Protein AF-A0AAN4ZEU8-F1 (afdb_monomer)

Radius of gyration: 37.52 Å; Cα contacts (8 Å, |Δi|>4): 75; chains: 1; bounding box: 100×55×108 Å

Secondary structure (DSSP, 8-state):
-----------TTSTTTTTSSS-----TT-GGGB-GGG-BHHHHHHHHHHHHHHHHHHHHHH---GGGGGHHHHHHHHHHHHHTT-HHHHHHHHHHHHHHHHHHHHHHHHHHHS-------S-----------SSSTTSSSS----------HHHHHHHHHHHHHHHHHHHHHHHHHHHHHHHHHHHHHHHHHHHHHHHHHS------------------HHHHHHHHHHHHHHHHHHHHHHHT-

Organism: NCBI:txid1317129

Sequence (245 aa):
FHENSTRDSIPRGLLSVSRKQRGAGFNANDEKYHTCCGAHVTSCARFFLGFYIFGITLDLLRDFHLVKLIIIPIIFIGVIGVFAEQRLPLIAFIIIDTAYAIALAIVTALGLLQPSTRQNSSDRDYPSRNQDDRSFRQQQEGRSHMSTWNWSATSVINLALTACFWAFLAISLIWKYFIFWKMAEYLKDRKKAIKSARKYREPTHIASAPKDERSHPAYGESEMEAAQKVIDYHNSHEVTMEILT

Mean predicted aligned error: 13.16 Å

Solvent-accessible surface area (backbone atoms only — not comparable to full-atom values): 15252 Å² total; per-residue (Å²): 141,82,84,84,83,80,79,79,79,76,70,79,75,68,68,64,65,67,57,75,73,64,68,82,64,78,60,85,85,40,71,91,44,38,45,89,89,70,43,45,37,66,61,50,46,51,53,53,49,50,52,50,52,50,54,51,51,54,50,48,71,73,58,82,47,79,79,61,57,65,51,54,65,49,49,52,36,37,50,48,12,64,73,69,63,33,54,66,41,37,52,50,26,54,55,53,51,50,53,49,52,52,52,52,49,50,54,51,52,54,59,71,64,53,72,79,77,69,84,79,83,83,80,86,84,80,93,79,82,88,86,84,95,76,76,69,75,78,73,66,79,80,63,83,63,79,76,70,85,72,69,51,69,67,58,56,51,52,51,51,54,51,51,50,50,52,51,50,52,50,52,51,50,52,52,50,49,53,45,53,48,52,38,39,51,52,45,50,54,50,52,52,40,53,52,54,53,49,66,71,62,52,69,74,73,65,74,74,70,78,84,73,90,68,79,83,73,84,77,58,71,69,59,58,53,54,54,50,54,54,52,53,53,52,55,57,56,56,57,57,56,64,76,76,109

Foldseek 3Di:
DDDDPPPDDPPPVPVVVVVVPPDPFDDQQPQLQADVPRDGLLVVLVVLLVVVVVVLVVVCVVDPDPVSVVCVVLSVLSCCCSVVLNLPSLVVSLVVVVVVVVVVVVVVVVVVVPDPPPCPPPPPDDDDDDDDDPPPPPVPPPPPPPPPPPDPPVNVVVVVVVVVVVVVVVVSSVVSCVSSVSSSVSSVVNVVSVVVVVVVVPPPPPPPDPPPPDDDDPDDPVVVVVVVVVVVVVVVVVVVVVVVD

pLDDT: mean 78.42, std 17.11, range [41.91, 97.94]

Structure (mmCIF, N/CA/C/O backbone):
data_AF-A0AAN4ZEU8-F1
#
_entry.id   AF-A0AAN4ZEU8-F1
#
loop_
_atom_site.group_PDB
_atom_site.id
_atom_site.type_symbol
_atom_site.label_atom_id
_atom_site.label_alt_id
_atom_site.label_comp_id
_atom_site.label_asym_id
_atom_site.label_entity_id
_atom_site.label_seq_id
_atom_site.pdbx_PDB_ins_code
_atom_site.Cartn_x
_atom_site.Cartn_y
_atom_site.Cartn_z
_atom_site.occupancy
_atom_site.B_iso_or_equiv
_atom_site.auth_seq_id
_atom_site.auth_comp_id
_atom_site.auth_asym_id
_atom_site.auth_atom_id
_atom_site.pdbx_PDB_model_num
ATOM 1 N N . PHE A 1 1 ? -47.243 35.789 63.781 1.00 42.81 1 PHE A N 1
ATOM 2 C CA . PHE A 1 1 ? -47.193 34.791 62.699 1.00 42.81 1 PHE A CA 1
ATOM 3 C C . PHE A 1 1 ? -46.660 35.469 61.445 1.00 42.81 1 PHE A C 1
ATOM 5 O O . PHE A 1 1 ? -47.426 36.056 60.698 1.00 42.81 1 PHE A O 1
ATOM 12 N N . HIS A 1 2 ? -45.336 35.481 61.288 1.00 41.91 2 HIS A N 1
ATOM 13 C CA . HIS A 1 2 ? -44.648 35.938 60.081 1.00 41.91 2 HIS A CA 1
ATOM 14 C C . HIS A 1 2 ? -43.930 34.714 59.523 1.00 41.91 2 HIS A C 1
ATOM 16 O O . HIS A 1 2 ? -42.954 34.249 60.108 1.00 41.91 2 HIS A O 1
ATOM 22 N N . GLU A 1 3 ? -44.481 34.141 58.461 1.00 47.47 3 GLU A N 1
ATOM 23 C CA . GLU A 1 3 ? -43.914 32.976 57.793 1.00 47.47 3 GLU A CA 1
ATOM 24 C C . GLU A 1 3 ? -42.950 33.465 56.708 1.00 47.47 3 GLU A C 1
ATOM 26 O O . GLU A 1 3 ? -43.342 34.091 55.722 1.00 47.47 3 GLU A O 1
ATOM 31 N N . ASN A 1 4 ? -41.660 33.234 56.953 1.00 46.78 4 ASN A N 1
ATOM 32 C CA . ASN A 1 4 ? -40.563 33.526 56.042 1.00 46.78 4 ASN A CA 1
ATOM 33 C C . ASN A 1 4 ? -40.677 32.659 54.783 1.00 46.78 4 ASN A C 1
ATOM 35 O O . ASN A 1 4 ? -40.426 31.456 54.810 1.00 46.78 4 ASN A O 1
ATOM 39 N N . SER A 1 5 ? -41.014 33.300 53.665 1.00 57.16 5 SER A N 1
ATOM 40 C CA . SER A 1 5 ? -40.970 32.719 52.325 1.00 57.16 5 SER A CA 1
ATOM 41 C C . SER A 1 5 ? -39.647 33.081 51.647 1.00 57.16 5 SER A C 1
ATOM 43 O O . SER A 1 5 ? -39.566 34.005 50.844 1.00 57.16 5 SER A O 1
ATOM 45 N N . THR A 1 6 ? -38.583 32.358 51.986 1.00 52.69 6 THR A N 1
ATOM 46 C CA . THR A 1 6 ? -37.320 32.348 51.231 1.00 52.69 6 THR A CA 1
ATOM 47 C C . THR A 1 6 ? -37.266 31.070 50.408 1.00 52.69 6 THR A C 1
ATOM 49 O O . THR A 1 6 ? -36.637 30.081 50.778 1.00 52.69 6 THR A O 1
ATOM 52 N N . ARG A 1 7 ? -37.992 31.067 49.284 1.00 49.34 7 ARG A N 1
ATOM 53 C CA . ARG A 1 7 ? -37.738 30.125 48.190 1.00 49.34 7 ARG A CA 1
ATOM 54 C C . ARG A 1 7 ? -36.612 30.693 47.343 1.00 49.34 7 ARG A C 1
ATOM 56 O O . ARG A 1 7 ? -36.842 31.506 46.450 1.00 49.34 7 ARG A O 1
ATOM 63 N N . ASP A 1 8 ? -35.410 30.233 47.658 1.00 50.41 8 ASP A N 1
ATOM 64 C CA . ASP A 1 8 ? -34.207 30.446 46.872 1.00 50.41 8 ASP A CA 1
ATOM 65 C C . ASP A 1 8 ? -34.425 30.013 45.419 1.00 50.41 8 ASP A C 1
ATOM 67 O O . ASP A 1 8 ? -34.709 28.858 45.084 1.00 50.41 8 ASP A O 1
ATOM 71 N N . SER A 1 9 ? -34.300 30.994 44.536 1.00 56.38 9 SER A N 1
ATOM 72 C CA . SER A 1 9 ? -34.302 30.865 43.092 1.00 56.38 9 SER A CA 1
ATOM 73 C C . SER A 1 9 ? -32.985 30.238 42.641 1.00 56.38 9 SER A C 1
ATOM 75 O O . SER A 1 9 ? -32.031 30.925 42.286 1.00 56.38 9 SER A O 1
ATOM 77 N N . ILE A 1 10 ? -32.928 28.904 42.620 1.00 60.75 10 ILE A N 1
ATOM 78 C CA . ILE A 1 10 ? -31.816 28.190 41.983 1.00 60.75 10 ILE A CA 1
ATOM 79 C C . ILE A 1 10 ? -31.755 28.631 40.506 1.00 60.75 10 ILE A C 1
ATOM 81 O O . ILE A 1 10 ? -32.718 28.412 39.757 1.00 60.75 10 ILE A O 1
ATOM 85 N N . PRO A 1 11 ? -30.654 29.257 40.051 1.00 56.81 11 PRO A N 1
ATOM 86 C CA . PRO A 1 11 ? -30.562 29.784 38.701 1.00 56.81 11 PRO A CA 1
ATOM 87 C C . PRO A 1 11 ? -30.560 28.627 37.696 1.00 56.81 11 PRO A C 1
ATOM 89 O O . PRO A 1 11 ? -29.599 27.863 37.585 1.00 56.81 11 PRO A O 1
ATOM 92 N N . ARG A 1 12 ? -31.634 28.525 36.898 1.00 57.84 12 ARG A N 1
ATOM 93 C CA . ARG A 1 12 ? -31.805 27.534 35.811 1.00 57.84 12 ARG A CA 1
ATOM 94 C C . ARG A 1 12 ? -30.714 27.602 34.723 1.00 57.84 12 ARG A C 1
ATOM 96 O O . ARG A 1 12 ? -30.696 26.760 33.831 1.00 57.84 12 ARG A O 1
ATOM 103 N N . GLY A 1 13 ? -29.795 28.568 34.793 1.00 55.12 13 GLY A N 1
ATOM 104 C CA . GLY A 1 13 ? -28.711 28.779 33.831 1.00 55.12 13 GLY A CA 1
ATOM 105 C C . GLY A 1 13 ? -27.508 27.834 33.953 1.00 55.12 13 GLY A C 1
ATOM 106 O O . GLY A 1 13 ? -26.752 27.719 32.995 1.00 55.12 13 GLY A O 1
ATOM 107 N N . LEU A 1 14 ? -27.324 27.118 35.071 1.00 49.81 14 LEU A N 1
ATOM 108 C CA . LEU A 1 14 ? -26.146 26.248 35.270 1.00 49.81 14 LEU A CA 1
ATOM 109 C C . LEU A 1 14 ? -26.349 24.780 34.853 1.00 49.81 14 LEU A C 1
ATOM 111 O O . LEU A 1 14 ? -25.381 24.028 34.741 1.00 49.81 14 LEU A O 1
ATOM 115 N N . LEU A 1 15 ? -27.583 24.365 34.546 1.00 52.91 15 LEU A N 1
ATOM 116 C CA . LEU A 1 15 ? -27.874 22.996 34.091 1.00 52.91 15 LEU A CA 1
ATOM 117 C C . LEU A 1 15 ? -27.768 22.808 32.567 1.00 52.91 15 LEU A C 1
ATOM 119 O O . LEU A 1 15 ? -27.705 21.669 32.101 1.00 52.91 15 LEU A O 1
ATOM 123 N N . SER A 1 16 ? -27.701 23.884 31.775 1.00 50.25 16 SER A N 1
ATOM 124 C CA . SER A 1 16 ? -27.593 23.790 30.309 1.00 50.25 16 SER A CA 1
ATOM 125 C C . SER A 1 16 ? -26.150 23.638 29.810 1.00 50.25 16 SER A C 1
ATOM 127 O O . SER A 1 16 ? -25.927 23.041 28.756 1.00 50.25 16 SER A O 1
ATOM 129 N N . VAL A 1 17 ? -25.154 24.086 30.585 1.00 50.66 17 VAL A N 1
ATOM 130 C CA . VAL A 1 17 ? -23.733 23.998 30.198 1.00 50.66 17 VAL A CA 1
ATOM 131 C C . VAL A 1 17 ? -23.157 22.594 30.447 1.00 50.66 17 VAL A C 1
ATOM 133 O O . VAL A 1 17 ? -22.314 22.128 29.683 1.00 50.66 17 VAL A O 1
ATOM 136 N N . SER A 1 18 ? -23.674 21.840 31.428 1.00 47.53 18 SER A N 1
ATOM 137 C CA . SER A 1 18 ? -23.151 20.499 31.762 1.00 47.53 18 SER A CA 1
ATOM 138 C C . SER A 1 18 ? -23.662 19.358 30.858 1.00 47.53 18 SER A C 1
ATOM 140 O O . SER A 1 18 ? -23.119 18.254 30.904 1.00 47.53 18 SER A O 1
ATOM 142 N N . ARG A 1 19 ? -24.665 19.594 29.993 1.00 51.78 19 ARG A N 1
ATOM 143 C CA . ARG A 1 19 ? -25.128 18.592 29.004 1.00 51.78 19 ARG A CA 1
ATOM 144 C C . ARG A 1 19 ? -24.385 18.646 27.670 1.00 51.78 19 ARG A C 1
ATOM 146 O O . ARG A 1 19 ? -24.290 17.620 27.011 1.00 51.78 19 ARG A O 1
ATOM 153 N N . LYS A 1 20 ? -23.815 19.792 27.277 1.00 49.84 20 LYS A N 1
ATOM 154 C CA . LYS A 1 20 ? -23.190 19.943 25.948 1.00 49.84 20 LYS A CA 1
ATOM 155 C C . LYS A 1 20 ? -21.773 19.352 25.852 1.00 49.84 20 LYS A C 1
ATOM 157 O O . LYS A 1 20 ? -21.291 19.118 24.753 1.00 49.84 20 LYS A O 1
ATOM 162 N N . GLN A 1 21 ? -21.122 19.066 26.985 1.00 49.56 21 GLN A N 1
ATOM 163 C CA . GLN A 1 21 ? -19.793 18.427 27.034 1.00 49.56 21 GLN A CA 1
ATOM 164 C C . GLN A 1 21 ? -19.806 16.965 27.511 1.00 49.56 21 GLN A C 1
ATOM 166 O O . GLN A 1 21 ? -18.785 16.283 27.425 1.00 49.56 21 GLN A O 1
ATOM 171 N N . ARG A 1 22 ? -20.952 16.436 27.961 1.00 50.91 22 ARG A N 1
ATOM 172 C CA . ARG A 1 22 ? -21.107 15.004 28.251 1.00 50.91 22 ARG A CA 1
ATOM 173 C C . ARG A 1 22 ? -21.584 14.282 26.995 1.00 50.91 22 ARG A C 1
ATOM 175 O O . ARG A 1 22 ? -22.777 14.111 26.792 1.00 50.91 22 ARG A O 1
ATOM 182 N N . GLY A 1 23 ? -20.640 13.843 26.170 1.00 56.44 23 GLY A N 1
ATOM 183 C CA . GLY A 1 23 ? -20.920 12.828 25.158 1.00 56.44 23 GLY A CA 1
ATOM 184 C C . GLY A 1 23 ? -21.321 13.369 23.793 1.00 56.44 23 GLY A C 1
ATOM 185 O O . GLY A 1 23 ? -22.350 12.976 23.254 1.00 56.44 23 GLY A O 1
ATOM 186 N N . ALA A 1 24 ? -20.445 14.149 23.157 1.00 64.75 24 ALA A N 1
ATOM 187 C CA . ALA A 1 24 ? -20.310 13.961 21.717 1.00 64.75 24 ALA A CA 1
ATOM 188 C C . ALA A 1 24 ? -19.773 12.532 21.523 1.00 64.75 24 ALA A C 1
ATOM 190 O O . ALA A 1 24 ? -18.566 12.288 21.579 1.00 64.75 24 ALA A O 1
ATOM 191 N N . GLY A 1 25 ? -20.690 11.562 21.471 1.00 81.75 25 GLY A N 1
ATOM 192 C CA . GLY A 1 25 ? -20.372 10.176 21.165 1.00 81.75 25 GLY A CA 1
ATOM 193 C C . GLY A 1 25 ? -19.604 10.120 19.850 1.00 81.75 25 GLY A C 1
ATOM 194 O O . GLY A 1 25 ? -19.716 11.013 19.011 1.00 81.75 25 GLY A O 1
ATOM 195 N N . PHE A 1 26 ? -18.787 9.088 19.675 1.00 91.62 26 PHE A N 1
ATOM 196 C CA . PHE A 1 26 ? -18.121 8.879 18.398 1.00 91.62 26 PHE A CA 1
ATOM 197 C C . PHE A 1 26 ? -19.159 8.760 17.287 1.00 91.62 26 PHE A C 1
ATOM 199 O O . PHE A 1 26 ? -19.969 7.834 17.291 1.00 91.62 26 PHE A O 1
ATOM 206 N N . ASN A 1 27 ? -19.125 9.711 16.357 1.00 93.00 27 ASN A N 1
ATOM 207 C CA . ASN A 1 27 ? -19.916 9.664 15.145 1.00 93.00 27 ASN A CA 1
ATOM 208 C C . ASN A 1 27 ? -19.065 9.020 14.047 1.00 93.00 27 ASN A C 1
ATOM 210 O O . ASN A 1 27 ? -18.056 9.586 13.631 1.00 93.00 27 ASN A O 1
ATOM 214 N N . ALA A 1 28 ? -19.458 7.827 13.599 1.00 91.75 28 ALA A N 1
ATOM 215 C CA . ALA A 1 28 ? -18.772 7.140 12.507 1.00 91.75 28 ALA A CA 1
ATOM 216 C C . ALA A 1 28 ? -18.898 7.903 11.175 1.00 91.75 28 ALA A C 1
ATOM 218 O O . ALA A 1 28 ? -17.987 7.844 10.361 1.00 91.75 28 ALA A O 1
ATOM 219 N N . ASN A 1 29 ? -19.974 8.677 10.999 1.00 93.56 29 ASN A N 1
ATOM 220 C CA . ASN A 1 29 ? -20.262 9.457 9.791 1.00 93.56 29 ASN A CA 1
ATOM 221 C C . ASN A 1 29 ? -19.794 10.918 9.914 1.00 93.56 29 ASN A C 1
ATOM 223 O O . ASN A 1 29 ? -20.396 11.820 9.338 1.00 93.56 29 ASN A O 1
ATOM 227 N N . ASP A 1 30 ? -18.784 11.182 10.744 1.00 93.12 30 ASP A N 1
ATOM 228 C CA . ASP A 1 30 ? -18.174 12.509 10.833 1.00 93.12 30 ASP A CA 1
ATOM 229 C C . ASP A 1 30 ? -17.445 12.825 9.514 1.00 93.12 30 ASP A C 1
ATOM 231 O O . ASP A 1 30 ? -16.693 11.986 9.010 1.00 93.12 30 ASP A O 1
ATOM 235 N N . GLU A 1 31 ? -17.642 14.027 8.961 1.00 94.44 31 GLU A N 1
ATOM 236 C CA . GLU A 1 31 ? -17.105 14.456 7.659 1.00 94.44 31 GLU A CA 1
ATOM 237 C C . GLU A 1 31 ? -15.586 14.251 7.553 1.00 94.44 31 GLU A C 1
ATOM 239 O O . GLU A 1 31 ? -15.071 13.952 6.476 1.00 94.44 31 GLU A O 1
ATOM 244 N N . LYS A 1 32 ? -14.857 14.299 8.678 1.00 94.56 32 LYS A N 1
ATOM 245 C CA . LYS A 1 32 ? -13.409 14.021 8.715 1.00 94.56 32 LYS A CA 1
ATOM 246 C C . LYS A 1 32 ? -13.011 12.596 8.294 1.00 94.56 32 LYS A C 1
ATOM 248 O O . LYS A 1 32 ? -11.829 12.368 8.017 1.00 94.56 32 LYS A O 1
ATOM 253 N N . TYR A 1 33 ? -13.944 11.641 8.300 1.00 94.62 33 TYR A N 1
ATOM 254 C CA . TYR A 1 33 ? -13.733 10.249 7.880 1.00 94.62 33 TYR A CA 1
ATOM 255 C C . TYR A 1 33 ? -14.231 9.970 6.456 1.00 94.62 33 TYR A C 1
ATOM 257 O O . TYR A 1 33 ? -14.125 8.837 5.977 1.00 94.62 33 TYR A O 1
ATOM 265 N N . HIS A 1 34 ? -14.735 10.992 5.766 1.00 94.44 34 HIS A N 1
ATOM 266 C CA . HIS A 1 34 ? -15.063 10.929 4.351 1.00 94.44 34 HIS A CA 1
ATOM 267 C C . HIS A 1 34 ? -13.880 11.430 3.513 1.00 94.44 34 HIS A C 1
ATOM 269 O O . HIS A 1 34 ? -13.120 12.313 3.909 1.00 94.44 34 HIS A O 1
ATOM 275 N N . THR A 1 35 ? -13.685 10.809 2.354 1.00 92.19 35 THR A N 1
ATOM 276 C CA . THR A 1 35 ? -12.626 11.161 1.398 1.00 92.19 35 THR A CA 1
ATOM 277 C C . THR A 1 35 ? -13.205 11.939 0.210 1.00 92.19 35 THR A C 1
ATOM 279 O O . THR A 1 35 ? -14.384 12.303 0.210 1.00 92.19 35 THR A O 1
ATOM 282 N N . CYS A 1 36 ? -12.377 12.212 -0.807 1.00 81.12 36 CYS A N 1
ATOM 283 C CA . CYS A 1 36 ? -12.832 12.748 -2.091 1.00 81.12 36 CYS A CA 1
ATOM 284 C C . CYS A 1 36 ? -14.056 11.945 -2.577 1.00 81.12 36 CYS A C 1
ATOM 286 O O . CYS A 1 36 ? -14.021 10.716 -2.573 1.00 81.12 36 CYS A O 1
ATOM 288 N N . CYS A 1 37 ? -15.140 12.637 -2.941 1.00 89.88 37 CYS A N 1
ATOM 289 C CA . CYS A 1 37 ? -16.440 12.067 -3.339 1.00 89.88 37 CYS A CA 1
ATOM 290 C C . CYS A 1 37 ? -17.356 11.569 -2.203 1.00 89.88 37 CYS A C 1
ATOM 292 O O . CYS A 1 37 ? -18.341 10.889 -2.480 1.00 89.88 37 CYS A O 1
ATOM 294 N N . GLY A 1 38 ? -17.074 11.888 -0.936 1.00 92.62 38 GLY A N 1
ATOM 295 C CA . GLY A 1 38 ? -17.966 11.530 0.175 1.00 92.62 38 GLY A CA 1
ATOM 296 C C . GLY A 1 38 ? -17.955 10.038 0.523 1.00 92.62 38 GLY A C 1
ATOM 297 O O . GLY A 1 38 ? -18.757 9.585 1.338 1.00 92.62 38 GLY A O 1
ATOM 298 N N . ALA A 1 39 ? -17.038 9.258 -0.048 1.00 94.94 39 ALA A N 1
ATOM 299 C CA . ALA A 1 39 ? -16.871 7.859 0.305 1.00 94.94 39 ALA A CA 1
ATOM 300 C C . ALA A 1 39 ? -16.211 7.733 1.687 1.00 94.94 39 ALA A C 1
ATOM 302 O O . ALA A 1 39 ? -15.195 8.378 1.968 1.00 94.94 39 ALA A O 1
ATOM 303 N N . HIS A 1 40 ? -16.787 6.889 2.545 1.00 96.69 40 HIS A N 1
ATOM 304 C CA . HIS A 1 40 ? -16.238 6.605 3.868 1.00 96.69 40 HIS A CA 1
ATOM 305 C C . HIS A 1 40 ? -14.872 5.911 3.753 1.00 96.69 40 HIS A C 1
ATOM 307 O O . HIS A 1 40 ? -14.675 5.034 2.905 1.00 96.69 40 HIS A O 1
ATOM 313 N N . VAL A 1 41 ? -13.932 6.269 4.631 1.00 95.88 41 VAL A N 1
ATOM 314 C CA . VAL A 1 41 ? -12.535 5.809 4.570 1.00 95.88 41 VAL A CA 1
ATOM 315 C C . VAL A 1 41 ? -12.386 4.282 4.542 1.00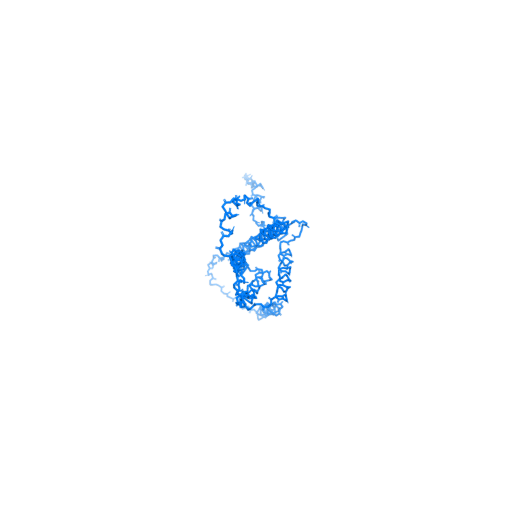 95.88 41 VAL A C 1
ATOM 317 O O . VAL A 1 41 ? -11.504 3.768 3.856 1.00 95.88 41 VAL A O 1
ATOM 320 N N . THR A 1 42 ? -13.261 3.536 5.224 1.00 95.06 42 THR A N 1
ATOM 321 C CA . THR A 1 42 ? -13.227 2.060 5.224 1.00 95.06 42 THR A CA 1
ATOM 322 C C . THR A 1 42 ? -13.581 1.473 3.858 1.00 95.06 42 THR A C 1
ATOM 324 O O . THR A 1 42 ? -12.948 0.512 3.421 1.00 95.06 42 THR A O 1
ATOM 327 N N . SER A 1 43 ? -14.547 2.067 3.155 1.00 96.00 43 SER A N 1
ATOM 328 C CA . SER A 1 43 ? -14.958 1.658 1.810 1.00 96.00 43 SER A CA 1
ATOM 329 C C . SER A 1 43 ? -13.840 1.918 0.805 1.00 96.00 43 SER A C 1
ATOM 331 O O . SER A 1 43 ? -13.502 1.037 0.015 1.00 96.00 43 SER A O 1
ATOM 333 N N . CYS A 1 44 ? -13.193 3.084 0.895 1.00 94.94 44 CYS A N 1
ATOM 334 C CA . CYS A 1 44 ? -12.012 3.394 0.093 1.00 94.94 44 CYS A CA 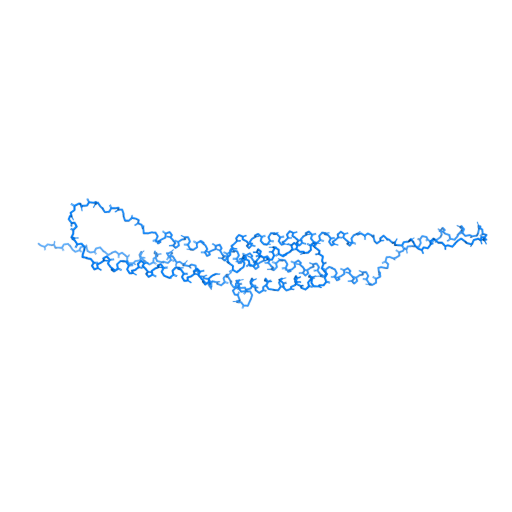1
ATOM 335 C C . CYS A 1 44 ? -10.875 2.410 0.380 1.00 94.94 44 CYS A C 1
ATOM 337 O O . CYS A 1 44 ? -10.330 1.828 -0.550 1.00 94.94 44 CYS A O 1
ATOM 339 N N . ALA A 1 45 ? -10.548 2.158 1.649 1.00 95.31 45 ALA A N 1
ATOM 340 C CA . ALA A 1 45 ? -9.481 1.229 2.013 1.00 95.31 45 ALA A CA 1
ATOM 341 C C . ALA A 1 45 ? -9.705 -0.185 1.448 1.00 95.31 45 ALA A C 1
ATOM 343 O O . ALA A 1 45 ? -8.767 -0.785 0.927 1.00 95.31 45 ALA A O 1
ATOM 344 N N . ARG A 1 46 ? -10.945 -0.694 1.484 1.00 96.44 46 ARG A N 1
ATOM 345 C CA . ARG A 1 46 ? -11.314 -1.990 0.882 1.00 96.44 46 ARG A CA 1
ATOM 346 C C . ARG A 1 46 ? -11.148 -1.988 -0.635 1.00 96.44 46 ARG A C 1
ATOM 348 O O . ARG A 1 46 ? -10.568 -2.921 -1.181 1.00 96.44 46 ARG A O 1
ATOM 355 N N . PHE A 1 47 ? -11.610 -0.934 -1.304 1.00 95.00 47 PHE A N 1
ATOM 356 C CA . PHE A 1 47 ? -11.467 -0.780 -2.750 1.00 95.00 47 PHE A CA 1
ATOM 357 C C . PHE A 1 47 ? -9.990 -0.755 -3.164 1.00 95.00 47 PHE A C 1
ATOM 359 O O . PHE A 1 47 ? -9.566 -1.566 -3.982 1.00 95.00 47 PHE A O 1
ATOM 366 N N . PHE A 1 48 ? -9.177 0.097 -2.534 1.00 93.31 48 PHE A N 1
ATOM 367 C CA . PHE A 1 48 ? -7.741 0.184 -2.815 1.00 93.31 48 PHE A CA 1
ATOM 368 C C . PHE A 1 48 ? -6.993 -1.111 -2.489 1.00 93.31 48 PHE A C 1
ATOM 370 O O . PHE A 1 48 ? -6.089 -1.488 -3.233 1.00 93.31 48 PHE A O 1
ATOM 377 N N . LEU A 1 49 ? -7.381 -1.824 -1.426 1.00 95.31 49 LEU A N 1
ATOM 378 C CA . LEU A 1 49 ? -6.839 -3.151 -1.144 1.00 95.31 49 LEU A CA 1
ATOM 379 C C . LEU A 1 49 ? -7.183 -4.145 -2.266 1.00 95.31 49 LEU A C 1
ATOM 381 O O . LEU A 1 49 ? -6.310 -4.896 -2.689 1.00 95.31 49 LEU A O 1
ATOM 385 N N . GLY A 1 50 ? -8.411 -4.115 -2.791 1.00 95.75 50 GLY A N 1
ATOM 386 C CA . GLY A 1 50 ? -8.819 -4.931 -3.938 1.00 95.75 50 GLY A CA 1
ATOM 387 C C . GLY A 1 50 ? -7.994 -4.643 -5.196 1.00 95.75 50 GLY A C 1
ATOM 388 O O . GLY A 1 50 ? -7.4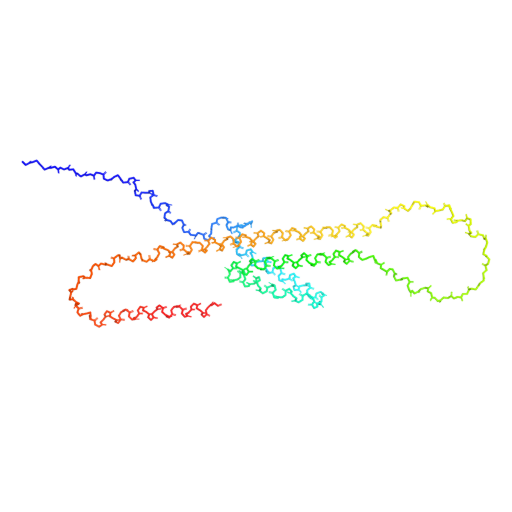66 -5.573 -5.803 1.00 95.75 50 GLY A O 1
ATOM 389 N N . PHE A 1 51 ? -7.800 -3.365 -5.541 1.00 93.94 51 PHE A N 1
ATOM 390 C CA . PHE A 1 51 ? -6.926 -2.964 -6.655 1.00 93.94 51 PHE A CA 1
ATOM 391 C C . PHE A 1 51 ? -5.483 -3.420 -6.460 1.00 93.94 51 PHE A C 1
ATOM 393 O O . PHE A 1 51 ? -4.845 -3.882 -7.403 1.00 93.94 51 PHE A O 1
ATOM 400 N N . TYR A 1 52 ? -4.975 -3.317 -5.234 1.00 93.12 52 TYR A N 1
ATOM 401 C CA . TYR A 1 52 ? -3.631 -3.761 -4.889 1.00 93.12 52 TYR A CA 1
ATOM 402 C C . TYR A 1 52 ? -3.471 -5.281 -5.065 1.00 93.12 52 TYR A C 1
ATOM 404 O O . TYR A 1 52 ? -2.533 -5.721 -5.727 1.00 93.12 52 TYR A O 1
ATOM 412 N N . ILE A 1 53 ? -4.416 -6.082 -4.560 1.00 95.75 53 ILE A N 1
ATOM 413 C CA . ILE A 1 53 ? -4.417 -7.545 -4.735 1.00 95.75 53 ILE A CA 1
ATOM 414 C C . ILE A 1 53 ? -4.518 -7.917 -6.218 1.00 95.75 53 ILE A C 1
ATOM 416 O O . ILE A 1 53 ? -3.790 -8.794 -6.686 1.00 95.75 53 ILE A O 1
ATOM 420 N N . PHE A 1 54 ? -5.383 -7.235 -6.972 1.00 95.56 54 PHE A N 1
ATOM 421 C CA . PHE A 1 54 ? -5.529 -7.454 -8.409 1.00 95.56 54 PHE A CA 1
ATOM 422 C C . PHE A 1 54 ? -4.228 -7.155 -9.166 1.00 95.56 54 PHE A C 1
ATOM 424 O O . PHE A 1 54 ? -3.774 -7.984 -9.952 1.00 95.56 54 PHE A O 1
ATOM 431 N N . GLY A 1 55 ? -3.579 -6.023 -8.874 1.00 91.25 55 GLY A N 1
ATOM 432 C CA . GLY A 1 55 ? -2.295 -5.657 -9.474 1.00 91.25 55 GLY A CA 1
ATOM 433 C C . GLY A 1 55 ? -1.199 -6.687 -9.196 1.00 91.25 55 GLY A C 1
ATOM 434 O O . GLY A 1 55 ? -0.483 -7.084 -10.113 1.00 91.25 55 GLY A O 1
ATOM 435 N N . ILE A 1 56 ? -1.117 -7.188 -7.961 1.00 92.19 56 ILE A N 1
ATOM 436 C CA . ILE A 1 56 ? -0.163 -8.248 -7.601 1.00 92.19 56 ILE A CA 1
ATOM 437 C C . ILE A 1 56 ? -0.486 -9.556 -8.316 1.00 92.19 56 ILE A C 1
ATOM 439 O O . ILE A 1 56 ? 0.420 -10.241 -8.778 1.00 92.19 56 ILE A O 1
ATOM 443 N N . THR A 1 57 ? -1.766 -9.900 -8.438 1.00 93.69 57 THR A N 1
ATOM 444 C CA . THR A 1 57 ? -2.186 -11.112 -9.150 1.00 93.69 57 THR A CA 1
ATOM 445 C C . THR A 1 57 ? -1.741 -11.056 -10.610 1.00 93.69 57 THR A C 1
ATOM 447 O O . THR A 1 57 ? -1.171 -12.023 -11.108 1.00 93.69 57 THR A O 1
ATOM 450 N N . LEU A 1 58 ? -1.925 -9.915 -11.283 1.00 92.31 58 LEU A N 1
ATOM 451 C CA . LEU A 1 58 ? -1.439 -9.722 -12.651 1.00 92.31 58 LEU A CA 1
ATOM 452 C C . LEU A 1 58 ? 0.093 -9.798 -12.748 1.00 92.31 58 LEU A C 1
ATOM 454 O O . LEU A 1 58 ? 0.608 -10.405 -13.685 1.00 92.31 58 LEU A O 1
ATOM 458 N N . ASP A 1 59 ? 0.824 -9.226 -11.788 1.00 88.56 59 ASP A N 1
ATOM 459 C CA . ASP A 1 59 ? 2.292 -9.287 -11.767 1.00 88.56 59 ASP A CA 1
ATOM 460 C C . ASP A 1 59 ? 2.831 -10.714 -11.541 1.00 88.56 59 ASP A C 1
ATOM 462 O O . ASP A 1 59 ? 3.810 -11.122 -12.173 1.00 88.56 59 ASP A O 1
ATOM 466 N N . LEU A 1 60 ? 2.166 -11.497 -10.686 1.00 90.69 60 LEU A N 1
ATOM 467 C CA . LEU A 1 60 ? 2.485 -12.909 -10.454 1.00 90.69 60 LEU A CA 1
ATOM 468 C C . LEU A 1 60 ? 2.153 -13.790 -11.664 1.00 90.69 60 LEU A C 1
ATOM 470 O O . LEU A 1 60 ? 2.889 -14.735 -11.937 1.00 90.69 60 LEU A O 1
ATOM 474 N N . LEU A 1 61 ? 1.064 -13.485 -12.382 1.00 93.25 61 LEU A N 1
ATOM 475 C CA . LEU A 1 61 ? 0.686 -14.184 -13.616 1.00 93.25 61 LEU A CA 1
ATOM 476 C C . LEU A 1 61 ? 1.652 -13.893 -14.767 1.00 93.25 61 LEU A C 1
ATOM 478 O O . LEU A 1 61 ? 1.875 -14.767 -15.601 1.00 93.25 61 LEU A O 1
ATOM 482 N N . ARG A 1 62 ? 2.205 -12.676 -14.823 1.00 93.56 62 ARG A N 1
ATOM 483 C CA . ARG A 1 62 ? 3.157 -12.278 -15.862 1.00 93.56 62 ARG A CA 1
ATOM 484 C C . ARG A 1 62 ? 4.500 -12.987 -15.704 1.00 93.56 62 ARG A C 1
ATOM 486 O O . ARG A 1 62 ? 4.964 -13.590 -16.661 1.00 93.56 62 ARG A O 1
ATOM 493 N N . ASP A 1 63 ? 5.103 -12.905 -14.517 1.00 92.00 63 ASP A N 1
ATOM 494 C CA . ASP A 1 63 ? 6.440 -13.442 -14.244 1.00 92.00 63 ASP A CA 1
ATOM 495 C C . ASP A 1 63 ? 6.474 -14.109 -12.864 1.00 92.00 63 ASP A C 1
ATOM 497 O O . ASP A 1 63 ? 6.584 -13.441 -11.824 1.00 92.00 63 ASP A O 1
ATOM 501 N N . PHE A 1 64 ? 6.400 -15.442 -12.852 1.00 91.00 64 PHE A N 1
ATOM 502 C CA . PHE A 1 64 ? 6.392 -16.235 -11.626 1.00 91.00 64 PHE A CA 1
ATOM 503 C C . PHE A 1 64 ? 7.815 -16.433 -11.082 1.00 91.00 64 PHE A C 1
ATOM 505 O O . PHE A 1 64 ? 8.515 -17.387 -11.422 1.00 91.00 64 PHE A O 1
ATOM 512 N N . HIS A 1 65 ? 8.248 -15.532 -10.201 1.00 91.56 65 HIS A N 1
ATOM 513 C CA . HIS A 1 65 ? 9.497 -15.670 -9.450 1.00 91.56 65 HIS A CA 1
ATOM 514 C C . HIS A 1 65 ? 9.217 -16.017 -7.987 1.00 91.56 65 HIS A C 1
ATOM 516 O O . HIS A 1 65 ? 8.431 -15.336 -7.331 1.00 91.56 65 HIS A O 1
ATOM 522 N N . LEU A 1 66 ? 9.930 -17.009 -7.433 1.00 90.19 66 LEU A N 1
ATOM 523 C CA . LEU A 1 66 ? 9.785 -17.423 -6.025 1.00 90.19 66 LEU A CA 1
ATOM 524 C C . LEU A 1 66 ? 9.949 -16.257 -5.035 1.00 90.19 66 LEU A C 1
ATOM 526 O O . LEU A 1 66 ? 9.263 -16.213 -4.021 1.00 90.19 66 LEU A O 1
ATOM 530 N N . VAL A 1 67 ? 10.798 -15.273 -5.350 1.00 88.25 67 VAL A N 1
ATOM 531 C CA . VAL A 1 67 ? 10.996 -14.067 -4.524 1.00 88.25 67 VAL A CA 1
ATOM 532 C C . VAL A 1 67 ? 9.706 -13.248 -4.386 1.00 88.25 67 VAL A C 1
ATOM 534 O O . VAL A 1 67 ? 9.478 -12.634 -3.346 1.00 88.25 67 VAL A O 1
ATOM 537 N N . LYS A 1 68 ? 8.822 -13.268 -5.392 1.00 89.50 68 LYS A N 1
ATOM 538 C CA . LYS A 1 68 ? 7.534 -12.567 -5.340 1.00 89.50 68 LYS A CA 1
ATOM 539 C C . LYS A 1 68 ? 6.529 -13.249 -4.410 1.00 89.50 68 LYS A C 1
ATOM 541 O O . LYS A 1 68 ? 5.623 -12.579 -3.934 1.00 89.50 68 LYS A O 1
ATOM 546 N N . LEU A 1 69 ? 6.700 -14.531 -4.060 1.00 93.12 69 LEU A N 1
ATOM 547 C CA . LEU A 1 69 ? 5.786 -15.227 -3.138 1.00 93.12 69 LEU A CA 1
ATOM 548 C C . LEU A 1 69 ? 5.779 -14.623 -1.728 1.00 93.12 69 LEU A C 1
ATOM 550 O O . LEU A 1 69 ? 4.783 -14.754 -1.019 1.00 93.12 69 LEU A O 1
ATOM 554 N N . ILE A 1 70 ? 6.837 -13.904 -1.334 1.00 94.25 70 ILE A N 1
ATOM 555 C CA . ILE A 1 70 ? 6.891 -13.210 -0.039 1.00 94.25 70 ILE A CA 1
ATOM 556 C C . ILE A 1 70 ? 5.802 -12.136 0.105 1.00 94.25 70 ILE A C 1
ATOM 558 O O . ILE A 1 70 ? 5.466 -11.748 1.221 1.00 94.25 70 ILE A O 1
ATOM 562 N N . ILE A 1 71 ? 5.208 -11.681 -1.002 1.00 95.06 71 ILE A N 1
ATOM 563 C CA . ILE A 1 71 ? 4.132 -10.689 -0.983 1.00 95.06 71 ILE A CA 1
ATOM 564 C C . ILE A 1 71 ? 2.803 -11.265 -0.478 1.00 95.06 71 ILE A C 1
ATOM 566 O O . ILE A 1 71 ? 1.968 -10.533 0.049 1.00 95.06 71 ILE A O 1
ATOM 570 N N . ILE A 1 72 ? 2.610 -12.582 -0.587 1.00 95.81 72 ILE A N 1
ATOM 571 C CA . ILE A 1 72 ? 1.378 -13.266 -0.182 1.00 95.81 72 ILE A CA 1
ATOM 572 C C . ILE A 1 72 ? 1.094 -13.078 1.320 1.00 95.81 72 ILE A C 1
ATOM 574 O O . ILE A 1 72 ? 0.017 -12.578 1.652 1.00 95.81 72 ILE A O 1
ATOM 578 N N . PRO A 1 73 ? 2.015 -13.393 2.256 1.00 97.50 73 PRO A N 1
ATOM 579 C CA . PRO A 1 73 ? 1.775 -13.138 3.678 1.00 97.50 73 PRO A CA 1
ATOM 580 C C . PRO A 1 73 ? 1.580 -11.645 3.991 1.00 97.50 73 PRO A C 1
ATOM 582 O O . PRO A 1 73 ? 0.800 -11.312 4.881 1.00 97.50 73 PRO A O 1
ATOM 585 N N . ILE A 1 74 ? 2.217 -10.738 3.239 1.00 96.69 74 ILE A N 1
ATOM 586 C CA . ILE A 1 74 ? 2.016 -9.286 3.387 1.00 96.69 74 ILE A CA 1
ATOM 587 C C . ILE A 1 74 ? 0.563 -8.915 3.054 1.00 96.69 74 ILE A C 1
ATOM 589 O O . ILE A 1 74 ? -0.082 -8.204 3.828 1.00 96.69 74 ILE A O 1
ATOM 593 N N . ILE A 1 75 ? 0.017 -9.446 1.952 1.00 96.81 75 ILE A N 1
ATOM 594 C CA . ILE A 1 75 ? -1.393 -9.262 1.577 1.00 96.81 75 ILE A CA 1
ATOM 595 C C . ILE A 1 75 ? -2.318 -9.762 2.689 1.00 96.81 75 ILE A C 1
ATOM 597 O O . ILE A 1 75 ? -3.246 -9.043 3.058 1.00 96.81 75 ILE A O 1
ATOM 601 N N . PHE A 1 76 ? -2.066 -10.947 3.255 1.00 97.94 76 PHE A N 1
ATOM 602 C CA . PHE A 1 76 ? -2.903 -11.496 4.329 1.00 97.94 76 PHE A CA 1
ATOM 603 C C . PHE A 1 76 ? -2.974 -10.570 5.551 1.00 97.94 76 PHE A C 1
ATOM 605 O O . PHE A 1 76 ? -4.064 -10.339 6.077 1.00 97.94 76 PHE A O 1
ATOM 612 N N . ILE A 1 77 ? -1.852 -9.970 5.963 1.00 97.94 77 ILE A N 1
ATOM 613 C CA . ILE A 1 77 ? -1.836 -8.981 7.056 1.00 97.94 77 ILE A CA 1
ATOM 614 C C . ILE A 1 77 ? -2.701 -7.763 6.693 1.00 97.94 77 ILE A C 1
ATOM 616 O O . ILE A 1 77 ? -3.470 -7.280 7.529 1.00 97.94 77 ILE A O 1
ATOM 620 N N . GLY A 1 78 ? -2.614 -7.287 5.447 1.00 96.50 78 GLY A N 1
ATOM 621 C CA . GLY A 1 78 ? -3.433 -6.182 4.942 1.00 96.50 78 GLY A CA 1
ATOM 622 C C . GLY A 1 78 ? -4.931 -6.499 4.943 1.00 96.50 78 GLY A C 1
ATOM 623 O O . GLY A 1 78 ? -5.726 -5.696 5.433 1.00 96.50 78 GLY A O 1
ATOM 624 N N . VAL A 1 79 ? -5.314 -7.689 4.470 1.00 97.75 79 VAL A N 1
ATOM 625 C CA . VAL A 1 79 ? -6.702 -8.183 4.491 1.00 97.75 79 VAL A CA 1
ATOM 626 C C . VAL A 1 79 ? -7.228 -8.230 5.921 1.00 97.75 79 VAL A C 1
ATOM 628 O O . VAL A 1 79 ? -8.264 -7.628 6.202 1.00 97.75 79 VAL A O 1
ATOM 631 N N . ILE A 1 80 ? -6.490 -8.840 6.851 1.00 97.69 80 ILE A N 1
ATOM 632 C CA . ILE A 1 80 ? -6.884 -8.886 8.266 1.00 97.69 80 ILE A CA 1
ATOM 633 C C . ILE A 1 80 ? -7.031 -7.464 8.827 1.00 97.69 80 ILE A C 1
ATOM 635 O O . ILE A 1 80 ? -8.032 -7.155 9.467 1.00 97.69 80 ILE A O 1
ATOM 639 N N . GLY A 1 81 ? -6.083 -6.563 8.558 1.00 96.06 81 GLY A N 1
ATOM 640 C CA . GLY A 1 81 ? -6.144 -5.187 9.058 1.00 96.06 81 GLY A CA 1
ATOM 641 C C . GLY A 1 81 ? -7.339 -4.384 8.548 1.00 96.06 81 GLY A C 1
ATOM 642 O O . GLY A 1 81 ? -7.947 -3.638 9.322 1.00 96.06 81 GLY A O 1
ATOM 643 N N . VAL A 1 82 ? -7.700 -4.550 7.275 1.00 96.75 82 VAL A N 1
ATOM 644 C CA . VAL A 1 82 ? -8.803 -3.815 6.643 1.00 96.75 82 VAL A CA 1
ATOM 645 C C . VAL A 1 82 ? -10.166 -4.416 6.989 1.00 96.75 82 VAL A C 1
ATOM 647 O O . VAL A 1 82 ? -11.085 -3.665 7.320 1.00 96.75 82 VAL A O 1
ATOM 650 N N . PHE A 1 83 ? -10.316 -5.741 6.935 1.00 96.88 83 PHE A N 1
ATOM 651 C CA . PHE A 1 83 ? -11.607 -6.402 7.161 1.00 96.88 83 PHE A CA 1
ATOM 652 C C . PHE A 1 83 ? -11.933 -6.576 8.643 1.00 96.88 83 PHE A C 1
ATOM 654 O O . PHE A 1 83 ? -13.059 -6.292 9.037 1.00 96.88 83 PHE A O 1
ATOM 661 N N . ALA A 1 84 ? -10.955 -6.936 9.481 1.00 96.19 84 ALA A N 1
ATOM 662 C CA . ALA A 1 84 ? -11.168 -7.017 10.928 1.00 96.19 84 ALA A CA 1
ATOM 663 C C . ALA A 1 84 ? -11.131 -5.636 11.613 1.00 96.19 84 ALA A C 1
ATOM 665 O O . ALA A 1 84 ? -11.260 -5.545 12.834 1.00 96.19 84 ALA A O 1
ATOM 666 N N . GLU A 1 85 ? -10.918 -4.554 10.850 1.00 95.75 85 GLU A N 1
ATOM 667 C CA . GLU A 1 85 ? -10.861 -3.176 11.354 1.00 95.75 85 GLU A CA 1
ATOM 668 C C . GLU A 1 85 ? -9.859 -3.025 12.519 1.00 95.75 85 GLU A C 1
ATOM 670 O O . GLU A 1 85 ? -10.077 -2.325 13.517 1.00 95.75 85 GLU A O 1
ATOM 675 N N . GLN A 1 86 ? -8.716 -3.706 12.401 1.00 95.44 86 GLN A N 1
ATOM 676 C CA . GLN A 1 86 ? -7.687 -3.748 13.431 1.00 95.44 86 GLN A CA 1
ATOM 677 C C . GLN A 1 86 ? -6.506 -2.832 13.087 1.00 95.44 86 GLN A C 1
ATOM 679 O O . GLN A 1 86 ? -5.812 -2.990 12.088 1.00 95.44 86 GLN A O 1
ATOM 684 N N . ARG A 1 87 ? -6.210 -1.886 13.987 1.00 94.38 87 ARG A N 1
ATOM 685 C CA . ARG A 1 87 ? -5.152 -0.878 13.792 1.00 94.38 87 ARG A CA 1
ATOM 686 C C . ARG A 1 87 ? -3.734 -1.459 13.690 1.00 94.38 87 ARG A C 1
ATOM 688 O O . ARG A 1 87 ? -2.944 -0.957 12.903 1.00 94.38 87 ARG A O 1
ATOM 695 N N . LEU A 1 88 ? -3.391 -2.448 14.518 1.00 95.62 88 LEU A N 1
ATOM 696 C CA . LEU A 1 88 ? -2.035 -3.016 14.563 1.00 95.62 88 LEU A CA 1
ATOM 697 C C . LEU A 1 88 ? -1.644 -3.731 13.258 1.00 95.62 88 LEU A C 1
ATOM 699 O O . LEU A 1 88 ? -0.637 -3.328 12.680 1.00 95.62 88 LEU A O 1
ATOM 703 N N . PRO A 1 89 ? -2.421 -4.709 12.749 1.00 96.88 89 PRO A N 1
ATOM 704 C CA . PRO A 1 89 ? -2.113 -5.344 11.468 1.00 96.88 89 PRO A CA 1
ATOM 705 C C . PRO A 1 89 ? -2.127 -4.342 10.311 1.00 96.88 89 PRO A C 1
ATOM 707 O O . PRO A 1 89 ? -1.273 -4.431 9.440 1.00 96.88 89 PRO A O 1
ATOM 710 N N . LEU A 1 90 ? -3.000 -3.326 10.334 1.00 94.56 90 LEU A N 1
ATOM 711 C CA . LEU A 1 90 ? -2.992 -2.283 9.307 1.00 94.56 90 LEU A CA 1
ATOM 712 C C . LEU A 1 90 ? -1.674 -1.486 9.286 1.00 94.56 90 LEU A C 1
ATOM 714 O O . LEU A 1 90 ? -1.102 -1.271 8.223 1.00 94.56 90 LEU A O 1
ATOM 718 N N . ILE A 1 91 ? -1.166 -1.073 10.453 1.00 94.19 91 ILE A N 1
ATOM 719 C CA . ILE A 1 91 ? 0.126 -0.371 10.549 1.00 94.19 91 ILE A CA 1
ATOM 720 C C . ILE A 1 91 ? 1.276 -1.295 10.131 1.00 94.19 91 ILE A C 1
ATOM 722 O O . ILE A 1 91 ? 2.152 -0.869 9.382 1.00 94.19 91 ILE A O 1
ATOM 726 N N . ALA A 1 92 ? 1.261 -2.553 10.583 1.00 96.19 92 ALA A N 1
ATOM 727 C CA . ALA A 1 92 ? 2.269 -3.540 10.206 1.00 96.19 92 ALA A CA 1
ATOM 728 C C . ALA A 1 92 ? 2.300 -3.756 8.686 1.00 96.19 92 ALA A C 1
ATOM 730 O O . ALA A 1 92 ? 3.373 -3.718 8.090 1.00 96.19 92 ALA A O 1
ATOM 731 N N . PHE A 1 93 ? 1.130 -3.886 8.055 1.00 95.69 93 PHE A N 1
ATOM 732 C CA . PHE A 1 93 ? 0.991 -3.978 6.605 1.00 95.69 93 PHE A CA 1
ATOM 733 C C . PHE A 1 93 ? 1.638 -2.787 5.894 1.00 95.69 93 PHE A C 1
ATOM 735 O O . PHE A 1 93 ? 2.464 -3.004 5.017 1.00 95.69 93 PHE A O 1
ATOM 742 N N . ILE A 1 94 ? 1.329 -1.546 6.296 1.00 93.19 94 ILE A N 1
ATOM 743 C CA . ILE A 1 94 ? 1.900 -0.339 5.668 1.00 93.19 94 ILE A CA 1
ATOM 744 C C . ILE A 1 94 ? 3.430 -0.340 5.762 1.00 93.19 94 ILE A C 1
ATOM 746 O O . ILE A 1 94 ? 4.101 -0.070 4.768 1.00 93.19 94 ILE A O 1
ATOM 750 N N . ILE A 1 95 ? 3.987 -0.639 6.941 1.00 95.31 95 ILE A N 1
ATOM 751 C CA . ILE A 1 95 ? 5.440 -0.621 7.164 1.00 95.31 95 ILE A CA 1
ATOM 752 C C . ILE A 1 95 ? 6.127 -1.693 6.312 1.00 95.31 95 ILE A C 1
ATOM 754 O O . ILE A 1 95 ? 7.081 -1.386 5.598 1.00 95.31 95 ILE A O 1
ATOM 758 N N . ILE A 1 96 ? 5.635 -2.933 6.375 1.00 95.94 96 ILE A N 1
ATOM 759 C CA . ILE A 1 96 ? 6.241 -4.072 5.676 1.00 95.94 96 ILE A CA 1
ATOM 760 C C . ILE A 1 96 ? 6.126 -3.893 4.159 1.00 95.94 96 ILE A C 1
ATOM 762 O O . ILE A 1 96 ? 7.109 -4.081 3.447 1.00 95.94 96 ILE A O 1
ATOM 766 N N . ASP A 1 97 ? 4.960 -3.479 3.664 1.00 93.88 97 ASP A N 1
ATOM 767 C CA . ASP A 1 97 ? 4.741 -3.211 2.243 1.00 93.88 97 ASP A CA 1
ATOM 768 C C . ASP A 1 97 ? 5.631 -2.075 1.722 1.00 93.88 97 ASP A C 1
ATOM 770 O O . ASP A 1 97 ? 6.247 -2.211 0.668 1.00 93.88 97 ASP A O 1
ATOM 774 N N . THR A 1 98 ? 5.766 -0.982 2.480 1.00 91.75 98 THR A N 1
ATOM 775 C CA . THR A 1 98 ? 6.642 0.135 2.092 1.00 91.75 98 THR A CA 1
ATOM 776 C C . THR A 1 98 ? 8.103 -0.311 2.044 1.00 91.75 98 THR A C 1
ATOM 778 O O . THR A 1 98 ? 8.813 0.004 1.090 1.00 91.75 98 THR A O 1
ATOM 781 N N . ALA A 1 99 ? 8.555 -1.081 3.038 1.00 95.00 99 ALA A N 1
ATOM 782 C CA . ALA A 1 99 ? 9.908 -1.631 3.057 1.00 95.00 99 ALA A CA 1
ATOM 783 C C . ALA A 1 99 ? 10.156 -2.573 1.868 1.00 95.00 99 ALA A C 1
ATOM 785 O O 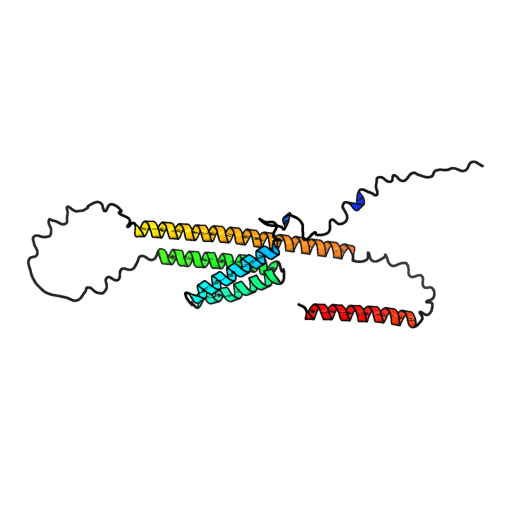. ALA A 1 99 ? 11.198 -2.478 1.218 1.00 95.00 99 ALA A O 1
ATOM 786 N N . TYR A 1 100 ? 9.186 -3.433 1.543 1.00 93.06 100 TYR A N 1
ATOM 787 C CA . TYR A 1 100 ? 9.244 -4.315 0.379 1.00 93.06 100 TYR A CA 1
ATOM 788 C C . TYR A 1 100 ? 9.322 -3.524 -0.935 1.00 93.06 100 TYR A C 1
ATOM 790 O O . TYR A 1 100 ? 10.181 -3.808 -1.769 1.00 93.06 100 TYR A O 1
ATOM 798 N N . ALA A 1 101 ? 8.494 -2.488 -1.097 1.00 90.25 101 ALA A N 1
ATOM 799 C CA . ALA A 1 101 ? 8.508 -1.629 -2.279 1.00 90.25 101 ALA A CA 1
ATOM 800 C C . ALA A 1 101 ? 9.852 -0.901 -2.451 1.00 90.25 101 ALA A C 1
ATOM 802 O O . ALA A 1 101 ? 10.382 -0.852 -3.560 1.00 90.25 101 ALA A O 1
ATOM 803 N N . ILE A 1 102 ? 10.441 -0.387 -1.364 1.00 91.12 102 ILE A N 1
ATOM 804 C CA . ILE A 1 102 ? 11.772 0.242 -1.385 1.00 91.12 102 ILE A CA 1
ATOM 805 C C . ILE A 1 102 ? 12.849 -0.780 -1.768 1.00 91.12 102 ILE A C 1
ATOM 807 O O . ILE A 1 102 ? 13.698 -0.489 -2.610 1.00 91.12 102 ILE A O 1
ATOM 811 N N . ALA A 1 103 ? 12.815 -1.985 -1.195 1.00 93.06 103 ALA A N 1
ATOM 812 C CA . ALA A 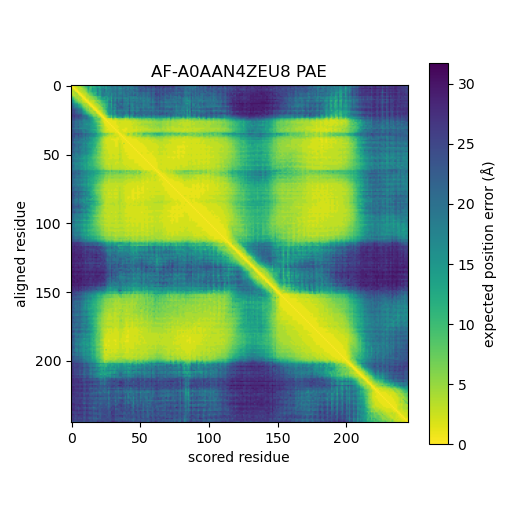1 103 ? 13.774 -3.037 -1.526 1.00 93.06 103 ALA A CA 1
ATOM 813 C C . ALA A 1 103 ? 13.686 -3.432 -3.008 1.00 93.06 103 ALA A C 1
ATOM 815 O O . ALA A 1 103 ? 14.708 -3.483 -3.695 1.00 93.06 103 ALA A O 1
ATOM 816 N N . LEU A 1 104 ? 12.470 -3.634 -3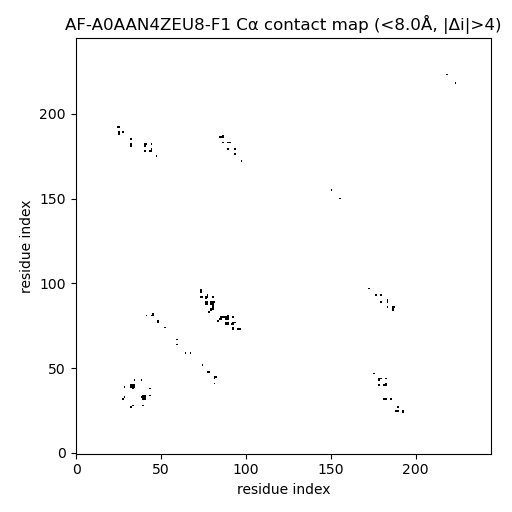.526 1.00 89.69 104 LEU A N 1
ATOM 817 C CA . LEU A 1 104 ? 12.240 -3.920 -4.942 1.00 89.69 104 LEU A CA 1
ATOM 818 C C . LEU A 1 104 ? 12.724 -2.768 -5.830 1.00 89.69 104 LEU A C 1
ATOM 820 O O . LEU A 1 104 ? 13.317 -3.000 -6.887 1.00 89.69 104 LEU A O 1
ATOM 824 N N . ALA A 1 105 ? 12.520 -1.529 -5.383 1.00 87.81 105 ALA A N 1
ATOM 825 C CA . ALA A 1 105 ? 12.963 -0.358 -6.111 1.00 87.81 105 ALA A CA 1
ATOM 826 C C . ALA A 1 105 ? 14.491 -0.290 -6.236 1.00 87.81 105 ALA A C 1
ATOM 828 O O . ALA A 1 105 ? 15.014 -0.049 -7.325 1.00 87.81 105 ALA A O 1
ATOM 829 N N . ILE A 1 106 ? 15.202 -0.571 -5.141 1.00 91.00 106 ILE A N 1
ATOM 830 C CA . ILE A 1 106 ? 16.667 -0.641 -5.110 1.00 91.00 106 ILE A CA 1
ATOM 831 C C . ILE A 1 106 ? 17.170 -1.756 -6.029 1.00 91.00 106 ILE A C 1
ATOM 833 O O . ILE A 1 106 ? 18.057 -1.509 -6.841 1.00 91.00 106 ILE A O 1
ATOM 837 N N . VAL A 1 107 ? 16.594 -2.960 -5.948 1.00 91.44 107 VAL A N 1
ATOM 838 C CA . VAL A 1 107 ? 16.981 -4.089 -6.816 1.00 91.44 107 VAL A CA 1
ATOM 839 C C . VAL A 1 107 ? 16.786 -3.734 -8.291 1.00 91.44 107 VAL A C 1
ATOM 841 O O . VAL A 1 107 ? 17.671 -3.986 -9.106 1.00 91.44 107 VAL A O 1
ATOM 844 N N . THR A 1 108 ? 15.668 -3.087 -8.626 1.00 86.69 108 THR A N 1
ATOM 845 C CA . THR A 1 108 ? 15.383 -2.633 -9.994 1.00 86.69 108 THR A CA 1
ATOM 846 C C . THR A 1 108 ? 16.401 -1.590 -10.455 1.00 86.69 108 THR A C 1
ATOM 848 O O . THR A 1 108 ? 16.952 -1.708 -11.547 1.00 86.69 108 THR A O 1
ATOM 851 N N . ALA A 1 109 ? 16.711 -0.598 -9.616 1.00 86.19 109 ALA A N 1
ATOM 852 C CA . ALA A 1 109 ? 17.708 0.423 -9.926 1.00 86.19 109 ALA A CA 1
ATOM 853 C C . ALA A 1 109 ? 19.111 -0.179 -10.118 1.00 86.19 109 ALA A C 1
ATOM 855 O O . ALA A 1 109 ? 19.797 0.169 -11.076 1.00 86.19 109 ALA A O 1
ATOM 856 N N . LEU A 1 110 ? 19.520 -1.123 -9.264 1.00 89.88 110 LEU A N 1
ATOM 857 C CA . LEU A 1 110 ? 20.794 -1.835 -9.401 1.00 89.88 110 LEU A CA 1
ATOM 858 C C . LEU A 1 110 ? 20.850 -2.670 -10.686 1.00 89.88 110 LEU A C 1
ATOM 860 O O . LEU A 1 110 ? 21.888 -2.688 -11.341 1.00 89.88 110 LEU A O 1
ATOM 864 N N . GLY A 1 111 ? 19.744 -3.310 -11.076 1.00 88.31 111 GLY A N 1
ATOM 865 C CA . GLY A 1 111 ? 19.644 -4.039 -12.343 1.00 88.31 111 GLY A CA 1
ATOM 866 C C . GLY A 1 111 ? 19.817 -3.134 -13.565 1.00 88.31 111 GLY A C 1
ATOM 867 O O . GLY A 1 111 ? 20.505 -3.509 -14.509 1.00 88.31 111 GLY A O 1
ATOM 868 N N . LEU A 1 112 ? 19.270 -1.914 -13.524 1.00 83.81 112 LEU A N 1
ATOM 869 C CA . LEU A 1 112 ? 19.454 -0.912 -14.583 1.00 83.81 112 LEU A CA 1
ATOM 870 C C . LEU A 1 112 ? 20.881 -0.344 -14.637 1.00 83.81 112 LEU A C 1
ATOM 872 O O . LEU A 1 112 ? 21.313 0.123 -15.689 1.00 83.81 112 LEU A O 1
ATOM 876 N N . LEU A 1 113 ? 21.607 -0.368 -13.515 1.00 85.56 113 LEU A N 1
ATOM 877 C CA . LEU A 1 113 ? 22.992 0.098 -13.430 1.00 85.56 113 LEU A CA 1
ATOM 878 C C . LEU A 1 113 ? 24.013 -0.943 -13.886 1.00 85.56 113 LEU A C 1
ATOM 880 O O . LEU A 1 113 ? 25.169 -0.573 -14.092 1.00 85.56 113 LEU A O 1
ATOM 884 N N . GLN A 1 114 ? 23.635 -2.216 -14.035 1.00 87.25 114 GLN A N 1
ATOM 885 C CA . GLN A 1 114 ? 24.566 -3.217 -14.541 1.00 87.25 114 GLN A CA 1
ATOM 886 C C . GLN A 1 114 ? 24.899 -2.874 -15.998 1.00 87.25 114 GLN A C 1
ATOM 888 O O . GLN A 1 114 ? 24.018 -2.958 -16.859 1.00 87.25 114 GLN A O 1
ATOM 893 N N . PRO A 1 115 ? 26.146 -2.449 -16.297 1.00 76.62 115 PRO A N 1
ATOM 894 C CA . PRO A 1 115 ? 26.534 -2.166 -17.666 1.00 76.62 115 PRO A CA 1
ATOM 895 C C . PRO A 1 115 ? 26.309 -3.452 -18.440 1.00 76.62 115 PRO A C 1
ATOM 897 O O . PRO A 1 115 ? 26.766 -4.501 -17.989 1.00 76.62 115 PRO A O 1
ATOM 900 N N . SER A 1 116 ? 25.579 -3.383 -19.557 1.00 72.50 116 SER A N 1
ATOM 901 C CA . SER A 1 116 ? 25.381 -4.532 -20.433 1.00 72.50 116 SER A CA 1
ATOM 902 C C . SER A 1 116 ? 26.761 -5.100 -20.720 1.00 72.50 116 SER A C 1
ATOM 904 O O . SER A 1 116 ? 27.527 -4.497 -21.476 1.00 72.50 116 SER A O 1
ATOM 906 N N . THR A 1 117 ? 27.120 -6.193 -20.044 1.00 66.00 117 THR A N 1
ATOM 907 C CA . THR A 1 117 ? 28.380 -6.897 -20.226 1.00 66.00 117 THR A CA 1
ATOM 908 C C . THR A 1 117 ? 28.265 -7.479 -21.612 1.00 66.00 117 THR A C 1
ATOM 910 O O . THR A 1 117 ? 27.705 -8.548 -21.836 1.00 66.00 117 THR A O 1
ATOM 913 N N . ARG A 1 118 ? 28.660 -6.633 -22.559 1.00 51.62 118 ARG A N 1
ATOM 914 C CA . ARG A 1 118 ? 28.580 -6.811 -23.991 1.00 51.62 118 ARG A CA 1
ATOM 915 C C . ARG A 1 118 ? 29.105 -8.210 -24.252 1.00 51.62 118 ARG A C 1
ATOM 917 O O . ARG A 1 118 ? 30.272 -8.479 -23.966 1.00 51.62 118 ARG A O 1
ATOM 924 N N . GLN A 1 119 ? 28.222 -9.093 -24.710 1.00 52.22 119 GLN A N 1
ATOM 925 C CA . GLN A 1 119 ? 28.552 -10.421 -25.213 1.00 52.22 119 GLN A CA 1
ATOM 926 C C . GLN A 1 119 ? 29.483 -10.254 -26.425 1.00 52.22 119 GLN A C 1
ATOM 928 O O . GLN A 1 119 ? 29.077 -10.386 -27.569 1.00 52.22 119 GLN A O 1
ATOM 933 N N . ASN A 1 120 ? 30.744 -9.914 -26.178 1.00 56.53 120 ASN A N 1
ATOM 934 C CA . ASN A 1 120 ? 31.815 -9.859 -27.170 1.00 56.53 120 ASN A CA 1
ATOM 935 C C . ASN A 1 120 ? 32.512 -11.230 -27.281 1.00 56.53 120 ASN A C 1
ATOM 937 O O . ASN A 1 120 ? 33.691 -11.310 -27.614 1.00 56.53 120 ASN A O 1
ATOM 941 N N . SER A 1 121 ? 31.813 -12.319 -26.958 1.00 59.56 121 SER A N 1
ATOM 942 C CA . SER A 1 121 ? 32.384 -13.664 -26.837 1.00 59.56 121 SER A CA 1
ATOM 943 C C . SER A 1 121 ? 32.018 -14.614 -27.984 1.00 59.56 121 SER A C 1
ATOM 945 O O . SER A 1 121 ? 32.089 -15.824 -27.801 1.00 59.56 121 SER A O 1
ATOM 947 N N . SER A 1 122 ? 31.656 -14.116 -29.171 1.00 57.22 122 SER A N 1
ATOM 948 C CA . SER A 1 122 ? 31.417 -14.991 -30.338 1.00 57.22 122 SER A CA 1
ATOM 949 C C . SER A 1 122 ? 31.967 -14.458 -31.660 1.00 57.22 122 SER A C 1
ATOM 951 O O . SER A 1 122 ? 31.390 -14.724 -32.701 1.00 57.22 122 SER A O 1
ATOM 953 N N . ASP A 1 123 ? 33.099 -13.749 -31.623 1.00 58.56 123 ASP A N 1
ATOM 954 C CA . ASP A 1 123 ? 33.854 -13.404 -32.843 1.00 58.56 123 ASP A CA 1
ATOM 955 C C . ASP A 1 123 ? 35.373 -13.610 -32.672 1.00 58.56 123 ASP A C 1
ATOM 957 O O . ASP A 1 123 ? 36.216 -12.877 -33.186 1.00 58.56 123 ASP A O 1
ATOM 961 N N . ARG A 1 124 ? 35.746 -14.639 -31.903 1.00 58.56 124 ARG A N 1
ATOM 962 C CA . ARG A 1 124 ? 37.074 -15.256 -31.985 1.00 58.56 124 ARG A CA 1
ATOM 963 C C . ARG A 1 124 ? 36.893 -16.675 -32.489 1.00 58.56 124 ARG A C 1
ATOM 965 O O . ARG A 1 124 ? 36.759 -17.573 -31.676 1.00 58.56 124 ARG A O 1
ATOM 972 N N . ASP A 1 125 ? 36.832 -16.827 -33.805 1.00 62.94 125 ASP A N 1
ATOM 973 C CA . ASP A 1 125 ? 37.418 -17.969 -34.511 1.00 62.94 125 ASP A CA 1
ATOM 974 C C . ASP A 1 125 ? 37.307 -17.755 -36.023 1.00 62.94 125 ASP A C 1
ATOM 976 O O . ASP A 1 125 ? 36.448 -18.327 -36.674 1.00 62.94 125 ASP A O 1
ATOM 980 N N . TYR A 1 126 ? 38.205 -16.939 -36.586 1.00 59.78 126 TYR A N 1
ATOM 981 C CA . TYR A 1 126 ? 38.794 -17.215 -37.902 1.00 59.78 126 TYR A CA 1
ATOM 982 C C . TYR A 1 126 ? 40.211 -16.628 -37.972 1.00 59.78 126 TYR A C 1
ATOM 984 O O . TYR A 1 126 ? 40.379 -15.413 -38.101 1.00 59.78 126 TYR A O 1
ATOM 992 N N . PRO A 1 127 ? 41.260 -17.464 -37.914 1.00 68.00 127 PRO A N 1
ATOM 993 C CA . PRO A 1 127 ? 42.587 -17.062 -38.331 1.00 68.00 127 PRO A CA 1
ATOM 994 C C . PRO A 1 127 ? 42.709 -17.290 -39.843 1.00 68.00 127 PRO A C 1
ATOM 996 O O . PRO A 1 127 ? 42.721 -18.426 -40.305 1.00 68.00 127 PRO A O 1
ATOM 999 N N . SER A 1 128 ? 42.845 -16.226 -40.631 1.00 55.91 128 SER A N 1
ATOM 1000 C CA . SER A 1 128 ? 43.478 -16.331 -41.952 1.00 55.91 128 SER A CA 1
ATOM 1001 C C . SER A 1 128 ? 44.084 -14.975 -42.320 1.00 55.91 128 SER A C 1
ATOM 1003 O O . SER A 1 128 ? 43.374 -14.047 -42.678 1.00 55.91 128 SER A O 1
ATOM 1005 N N . ARG A 1 129 ? 45.342 -14.731 -41.939 1.00 60.44 129 ARG A N 1
ATOM 1006 C CA . ARG A 1 129 ? 46.566 -15.067 -42.694 1.00 60.44 129 ARG A CA 1
ATOM 1007 C C . ARG A 1 129 ? 46.880 -13.990 -43.742 1.00 60.44 129 ARG A C 1
ATOM 1009 O O . ARG A 1 129 ? 46.269 -13.958 -44.796 1.00 60.44 129 ARG A O 1
ATOM 1016 N N . ASN A 1 130 ? 47.915 -13.210 -43.409 1.00 65.06 130 ASN A N 1
ATOM 1017 C CA . ASN A 1 130 ? 48.796 -12.406 -44.265 1.00 65.06 130 ASN A CA 1
ATOM 1018 C C . ASN A 1 130 ? 48.152 -11.325 -45.148 1.00 65.06 130 ASN A C 1
ATOM 1020 O O . ASN A 1 130 ? 47.650 -11.657 -46.211 1.00 65.06 130 ASN A O 1
ATOM 1024 N N . GLN A 1 131 ? 48.352 -10.041 -44.810 1.00 54.03 131 GLN A N 1
ATOM 1025 C CA . GLN A 1 131 ? 49.190 -9.138 -45.626 1.00 54.03 131 GLN A CA 1
ATOM 1026 C C . GLN A 1 131 ? 49.236 -7.688 -45.101 1.00 54.03 131 GLN A C 1
ATOM 1028 O O . GLN A 1 131 ? 48.213 -7.054 -44.876 1.00 54.03 131 GLN A O 1
ATOM 1033 N N . ASP A 1 132 ? 50.477 -7.203 -45.000 1.00 60.03 132 ASP A N 1
ATOM 1034 C CA . ASP A 1 132 ? 50.959 -5.825 -45.178 1.00 60.03 132 ASP A CA 1
ATOM 1035 C C . ASP A 1 132 ? 50.655 -4.754 -44.113 1.00 60.03 132 ASP A C 1
ATOM 1037 O O . ASP A 1 132 ? 49.727 -3.952 -44.166 1.00 60.03 132 ASP A O 1
ATOM 1041 N N . ASP A 1 133 ? 51.594 -4.687 -43.168 1.00 57.75 133 ASP A N 1
ATOM 1042 C CA . ASP A 1 133 ? 51.472 -4.115 -41.829 1.00 57.75 133 ASP A CA 1
ATOM 1043 C C . ASP A 1 133 ? 52.132 -2.723 -41.664 1.00 57.75 133 ASP A C 1
ATOM 1045 O O . ASP A 1 133 ? 52.767 -2.442 -40.646 1.00 57.75 133 ASP A O 1
ATOM 1049 N N . ARG A 1 134 ? 52.080 -1.822 -42.666 1.00 58.53 134 ARG A N 1
ATOM 1050 C CA . ARG A 1 134 ? 52.789 -0.514 -42.551 1.00 58.53 134 ARG A CA 1
ATOM 1051 C C . ARG A 1 134 ? 52.047 0.765 -42.940 1.00 58.53 134 ARG A C 1
ATOM 1053 O O . ARG A 1 134 ? 52.524 1.833 -42.567 1.00 58.53 134 ARG A O 1
ATOM 1060 N N . SER A 1 135 ? 50.886 0.722 -43.588 1.00 55.47 135 SER A N 1
ATOM 1061 C CA . SER A 1 135 ? 50.167 1.948 -44.002 1.00 55.47 135 SER A CA 1
ATOM 1062 C C . SER A 1 135 ? 49.075 2.416 -43.029 1.00 55.47 135 SER A C 1
ATOM 1064 O O . SER A 1 135 ? 48.615 3.550 -43.127 1.00 55.47 135 SER A O 1
ATOM 1066 N N . PHE A 1 136 ? 48.688 1.600 -42.044 1.00 56.22 136 PHE A N 1
ATOM 1067 C CA . PHE A 1 136 ? 47.534 1.899 -41.182 1.00 56.22 136 PHE A CA 1
ATOM 1068 C C . PHE A 1 136 ? 47.835 2.709 -39.912 1.00 56.22 136 PHE A C 1
ATOM 1070 O O . PHE A 1 136 ? 46.907 3.212 -39.279 1.00 56.22 136 PHE A O 1
ATOM 1077 N N . ARG A 1 137 ? 49.109 2.903 -39.540 1.00 54.59 137 ARG A N 1
ATOM 1078 C CA . ARG A 1 137 ? 49.455 3.654 -38.315 1.00 54.59 137 ARG A CA 1
ATOM 1079 C C . ARG A 1 137 ? 49.207 5.161 -38.411 1.00 54.59 137 ARG A C 1
ATOM 1081 O O . ARG A 1 137 ? 49.008 5.789 -37.382 1.00 54.59 137 ARG A O 1
ATOM 1088 N N . GLN A 1 138 ? 49.158 5.742 -39.610 1.00 54.22 138 GLN A N 1
ATOM 1089 C CA . GLN A 1 138 ? 49.044 7.201 -39.762 1.00 54.22 138 GLN A CA 1
ATOM 1090 C C . GLN A 1 138 ? 47.605 7.732 -39.839 1.00 54.22 138 GLN A C 1
ATOM 1092 O O . GLN A 1 138 ? 47.398 8.938 -39.760 1.00 54.22 138 GLN A O 1
ATOM 1097 N N . GLN A 1 139 ? 46.594 6.862 -39.940 1.00 53.88 139 GLN A N 1
ATOM 1098 C CA . GLN A 1 139 ? 45.191 7.294 -40.019 1.00 53.88 139 GLN A CA 1
ATOM 1099 C C . GLN A 1 139 ? 44.443 7.212 -38.677 1.00 53.88 139 GLN A C 1
ATOM 1101 O O . GLN A 1 139 ? 43.270 7.580 -38.598 1.00 53.88 139 GLN A O 1
ATOM 1106 N N . GLN A 1 140 ? 45.113 6.755 -37.615 1.00 53.56 140 GLN A N 1
ATOM 1107 C CA . GLN A 1 140 ? 44.500 6.563 -36.299 1.00 53.56 140 GLN A CA 1
ATOM 1108 C C . GLN A 1 140 ? 44.703 7.742 -35.333 1.00 53.56 140 GLN A C 1
ATOM 1110 O O . GLN A 1 140 ? 43.939 7.873 -34.383 1.00 53.56 140 GLN A O 1
ATOM 1115 N N . GLU A 1 141 ? 45.648 8.652 -35.597 1.00 55.38 141 GLU A N 1
ATOM 1116 C CA . GLU A 1 141 ? 45.921 9.795 -34.705 1.00 55.38 141 GLU A CA 1
ATOM 1117 C C . GLU A 1 141 ? 45.030 11.027 -34.968 1.00 55.38 141 GLU A C 1
ATOM 1119 O O . GLU A 1 141 ? 44.950 11.920 -34.130 1.00 55.38 141 GLU A O 1
ATOM 1124 N N . GLY A 1 142 ? 44.294 11.074 -36.085 1.00 52.19 142 GLY A N 1
ATOM 1125 C CA . GLY A 1 142 ? 43.497 12.250 -36.480 1.00 52.19 142 GLY A CA 1
ATOM 1126 C C . GLY A 1 142 ? 41.999 12.206 -36.150 1.00 52.19 142 GLY A C 1
ATOM 1127 O O . GLY A 1 142 ? 41.274 13.139 -36.490 1.00 52.19 142 GLY A O 1
ATOM 1128 N N . ARG A 1 143 ? 41.495 11.128 -35.536 1.00 51.84 143 ARG A N 1
ATOM 1129 C CA . ARG A 1 143 ? 40.062 10.950 -35.227 1.00 51.84 143 ARG A CA 1
ATOM 1130 C C . ARG A 1 143 ? 39.812 10.754 -33.730 1.00 51.84 143 ARG A C 1
ATOM 1132 O O . ARG A 1 143 ? 39.040 9.892 -33.328 1.00 51.84 143 ARG A O 1
ATOM 1139 N N . SER A 1 144 ? 40.332 11.655 -32.900 1.00 56.22 144 SER A N 1
ATOM 1140 C CA . SER A 1 144 ? 39.684 12.038 -31.630 1.00 56.22 144 SER A CA 1
ATOM 1141 C C . SER A 1 144 ? 38.429 12.884 -31.914 1.00 56.22 144 SER A C 1
ATOM 1143 O O . SER A 1 144 ? 38.208 13.960 -31.363 1.00 56.22 144 SER A O 1
ATOM 1145 N N . HIS A 1 145 ? 37.612 12.387 -32.847 1.00 51.03 145 HIS A N 1
ATOM 1146 C CA . HIS A 1 145 ? 36.354 12.967 -33.268 1.00 51.03 145 HIS A CA 1
ATOM 1147 C C . HIS A 1 145 ? 35.452 12.952 -32.040 1.00 51.03 145 HIS A C 1
ATOM 1149 O O . HIS A 1 145 ? 35.073 11.877 -31.575 1.00 51.03 145 HIS A O 1
ATOM 1155 N N . MET A 1 146 ? 35.175 14.144 -31.502 1.00 52.16 146 MET A N 1
ATOM 1156 C CA . MET A 1 146 ? 34.149 14.393 -30.494 1.00 52.16 146 MET A CA 1
ATOM 1157 C C . MET A 1 146 ? 32.956 13.496 -30.800 1.00 52.16 146 MET A C 1
ATOM 1159 O O . MET A 1 146 ? 32.235 13.726 -31.774 1.00 52.16 146 MET A O 1
ATOM 1163 N N . SER A 1 147 ? 32.775 12.445 -29.999 1.00 56.56 147 SER A N 1
ATOM 1164 C CA . SER A 1 147 ? 31.544 11.679 -30.006 1.00 56.56 147 SER A CA 1
ATOM 1165 C C . SER A 1 147 ? 30.496 12.622 -29.438 1.00 56.56 147 SER A C 1
ATOM 1167 O O . SER A 1 147 ? 30.334 12.744 -28.221 1.00 56.56 147 SER A O 1
ATOM 1169 N N . THR A 1 148 ? 29.850 13.381 -30.318 1.00 62.66 148 THR A N 1
ATOM 1170 C CA . THR A 1 148 ? 28.613 14.064 -29.985 1.00 62.66 148 THR A CA 1
ATOM 1171 C C . THR A 1 148 ? 27.716 13.001 -29.372 1.00 62.66 148 THR A C 1
ATOM 1173 O O . THR A 1 148 ? 27.522 11.931 -29.951 1.00 62.66 148 THR A O 1
ATOM 1176 N N . TRP A 1 149 ? 27.284 13.251 -28.137 1.00 61.03 149 TRP A N 1
ATOM 1177 C CA . TRP A 1 149 ? 26.411 12.381 -27.360 1.00 61.03 149 TRP A CA 1
ATOM 1178 C C . TRP A 1 149 ? 25.042 12.326 -28.042 1.00 61.03 149 TRP A C 1
ATOM 1180 O O . TRP A 1 149 ? 24.064 12.897 -27.568 1.00 61.03 149 TRP A O 1
ATOM 1190 N N . ASN A 1 150 ? 24.977 11.669 -29.195 1.00 69.56 150 ASN A N 1
ATOM 1191 C CA . ASN A 1 150 ? 23.747 11.366 -29.893 1.00 69.56 150 ASN A CA 1
ATOM 1192 C C . ASN A 1 150 ? 23.116 10.203 -29.138 1.00 69.56 150 ASN A C 1
ATOM 1194 O O . ASN A 1 150 ? 23.228 9.041 -29.532 1.00 69.56 150 ASN A O 1
ATOM 1198 N N . TRP A 1 151 ? 22.499 10.528 -28.000 1.00 77.31 151 TRP A N 1
ATOM 1199 C CA . TRP A 1 151 ? 21.566 9.632 -27.341 1.00 77.31 151 TRP A CA 1
ATOM 1200 C C . TRP A 1 151 ? 20.574 9.181 -28.401 1.00 77.31 151 TRP A C 1
ATOM 1202 O O . TRP A 1 151 ? 19.894 10.001 -29.021 1.00 77.31 151 TRP A O 1
ATOM 1212 N N . SER A 1 152 ? 20.525 7.874 -28.648 1.00 83.25 152 SER A N 1
ATOM 1213 C CA . SER A 1 152 ? 19.499 7.322 -29.521 1.00 83.25 152 SER A CA 1
ATOM 1214 C C . SER A 1 152 ? 18.131 7.783 -29.001 1.00 83.25 152 SER A C 1
ATOM 1216 O O . SER A 1 152 ? 17.914 7.808 -27.786 1.00 83.25 152 SER A O 1
ATOM 1218 N N . ALA A 1 153 ? 17.206 8.164 -29.888 1.00 83.81 153 ALA A N 1
ATOM 1219 C CA . ALA A 1 153 ? 15.859 8.583 -29.481 1.00 83.81 153 ALA A CA 1
ATOM 1220 C C . ALA A 1 153 ? 15.197 7.538 -28.559 1.00 83.81 153 ALA A C 1
ATOM 1222 O O . ALA A 1 153 ? 14.515 7.883 -27.597 1.00 83.81 153 ALA A O 1
ATOM 1223 N N . THR A 1 154 ? 15.502 6.257 -28.784 1.00 81.88 154 THR A N 1
ATOM 1224 C CA . THR A 1 154 ? 15.123 5.123 -27.933 1.00 81.88 154 THR A CA 1
ATOM 1225 C C . THR A 1 154 ? 15.613 5.242 -26.489 1.00 81.88 154 THR A C 1
ATOM 1227 O O . THR A 1 154 ? 14.851 4.959 -25.569 1.00 81.88 154 THR A O 1
ATOM 1230 N N . SER A 1 155 ? 16.843 5.705 -26.248 1.00 83.94 155 SER A N 1
ATOM 1231 C CA . SER A 1 155 ? 17.366 5.904 -24.888 1.00 83.94 155 SER A CA 1
ATOM 1232 C C . SER A 1 155 ? 16.630 7.023 -24.148 1.00 83.94 155 SER A C 1
ATOM 1234 O O . SER A 1 155 ? 16.331 6.877 -22.965 1.00 83.94 155 SER A O 1
ATOM 1236 N N . VAL A 1 156 ? 16.297 8.117 -24.843 1.00 86.62 156 VAL A N 1
ATOM 1237 C CA . VAL A 1 156 ? 15.553 9.244 -24.254 1.00 86.62 156 VAL A CA 1
ATOM 1238 C C . VAL A 1 156 ? 14.125 8.824 -23.902 1.00 86.62 156 VAL A C 1
ATOM 1240 O O . VAL A 1 156 ? 13.659 9.100 -22.797 1.00 86.62 156 VAL A O 1
ATOM 1243 N N . ILE A 1 157 ? 13.453 8.101 -24.804 1.00 86.44 157 ILE A N 1
ATOM 1244 C CA . ILE A 1 157 ? 12.100 7.575 -24.572 1.00 86.44 157 ILE A CA 1
ATOM 1245 C C . ILE A 1 157 ? 12.092 6.618 -23.375 1.00 86.44 157 ILE A C 1
ATOM 1247 O O . ILE A 1 157 ? 11.258 6.763 -22.483 1.00 86.44 157 ILE A O 1
ATOM 1251 N N . ASN A 1 158 ? 13.042 5.683 -23.305 1.00 81.19 158 ASN A N 1
ATOM 1252 C CA . ASN A 1 158 ? 13.128 4.738 -22.190 1.00 81.19 158 ASN A CA 1
ATOM 1253 C C . ASN A 1 158 ? 13.375 5.444 -20.850 1.00 81.19 158 ASN A C 1
ATOM 1255 O O . ASN A 1 158 ? 12.765 5.074 -19.844 1.00 81.19 158 ASN A O 1
ATOM 1259 N N . LEU A 1 159 ? 14.218 6.483 -20.827 1.00 85.94 159 LEU A N 1
ATOM 1260 C CA . LEU A 1 159 ? 14.452 7.286 -19.626 1.00 85.94 159 LEU A CA 1
ATOM 1261 C C . LEU A 1 159 ? 13.172 8.008 -19.179 1.00 85.94 159 LEU A C 1
ATOM 1263 O O . LEU A 1 159 ? 12.828 7.964 -17.998 1.00 85.94 159 LEU A O 1
ATOM 1267 N N . ALA A 1 160 ? 12.443 8.615 -20.119 1.00 89.56 160 ALA A N 1
ATOM 1268 C CA . ALA A 1 160 ? 11.186 9.302 -19.834 1.00 89.56 160 ALA A CA 1
ATOM 1269 C C . ALA A 1 160 ? 10.113 8.341 -19.296 1.00 89.56 160 ALA A C 1
ATOM 1271 O O . ALA A 1 160 ? 9.518 8.614 -18.254 1.00 89.56 160 ALA A O 1
ATOM 1272 N N . LEU A 1 161 ? 9.910 7.187 -19.943 1.00 85.56 161 LEU A N 1
ATOM 1273 C CA . LEU A 1 161 ? 8.957 6.167 -19.489 1.00 85.56 161 LEU A CA 1
ATOM 1274 C C . LEU A 1 161 ? 9.305 5.643 -18.092 1.00 85.56 161 LEU A C 1
ATOM 1276 O O . LEU A 1 161 ? 8.422 5.499 -17.247 1.00 85.56 161 LEU A O 1
ATOM 1280 N N . THR A 1 162 ? 10.593 5.418 -17.830 1.00 83.00 162 THR A N 1
ATOM 1281 C CA . THR A 1 162 ? 11.075 4.986 -16.514 1.00 83.00 162 THR A CA 1
ATOM 1282 C C . THR A 1 162 ? 10.786 6.052 -15.457 1.00 83.00 162 THR A C 1
ATOM 1284 O O . THR A 1 162 ? 10.223 5.739 -14.410 1.00 83.00 162 THR A O 1
ATOM 1287 N N . ALA A 1 163 ? 11.092 7.324 -15.730 1.00 87.38 163 ALA A N 1
ATOM 1288 C CA . ALA A 1 163 ? 10.800 8.425 -14.812 1.00 87.38 163 ALA A CA 1
ATOM 1289 C C . ALA A 1 163 ? 9.291 8.573 -14.534 1.00 87.38 163 ALA A C 1
ATOM 1291 O O . ALA A 1 163 ? 8.891 8.719 -13.377 1.00 87.38 163 ALA A O 1
ATOM 1292 N N . CYS A 1 164 ? 8.447 8.474 -15.565 1.00 88.88 164 CYS A N 1
ATOM 1293 C CA . CYS A 1 164 ? 6.990 8.495 -15.418 1.00 88.88 164 CYS A CA 1
ATOM 1294 C C . CYS A 1 164 ? 6.479 7.332 -14.557 1.00 88.88 164 CYS A C 1
ATOM 1296 O O . CYS A 1 164 ? 5.626 7.539 -13.694 1.00 88.88 164 CYS A O 1
ATOM 1298 N N . PHE A 1 165 ? 7.020 6.129 -14.754 1.00 82.50 165 PHE A N 1
ATOM 1299 C CA . PHE A 1 165 ? 6.683 4.960 -13.947 1.00 82.50 165 PHE A CA 1
ATOM 1300 C C . PHE A 1 165 ? 7.028 5.173 -12.464 1.00 82.50 165 PHE A C 1
ATOM 1302 O O . PHE A 1 165 ? 6.184 4.946 -11.597 1.00 82.50 165 PHE A O 1
ATOM 1309 N N . TRP A 1 166 ? 8.220 5.697 -12.161 1.00 85.19 166 TRP A N 1
ATOM 1310 C CA . TRP A 1 166 ? 8.617 6.021 -10.786 1.00 85.19 166 TRP A CA 1
ATOM 1311 C C . TRP A 1 166 ? 7.742 7.096 -10.144 1.00 85.19 166 TRP A C 1
ATOM 1313 O O . TRP A 1 166 ? 7.348 6.955 -8.985 1.00 85.19 166 TRP A O 1
ATOM 1323 N N . ALA A 1 167 ? 7.402 8.148 -10.890 1.00 88.62 167 ALA A N 1
ATOM 1324 C CA . ALA A 1 167 ? 6.504 9.192 -10.408 1.00 88.62 167 ALA A CA 1
ATOM 1325 C C . ALA A 1 167 ? 5.112 8.625 -10.083 1.00 88.62 167 ALA A C 1
ATOM 1327 O O . ALA A 1 167 ? 4.556 8.919 -9.024 1.00 88.62 167 ALA A O 1
ATOM 1328 N N . PHE A 1 168 ? 4.577 7.761 -10.951 1.00 86.50 168 PHE A N 1
ATOM 1329 C CA . PHE A 1 168 ? 3.308 7.077 -10.716 1.00 86.50 168 PHE A CA 1
ATOM 1330 C C . PHE A 1 168 ? 3.353 6.195 -9.460 1.00 86.50 168 PHE A C 1
ATOM 1332 O O . PHE A 1 168 ? 2.453 6.280 -8.622 1.00 86.50 168 PHE A O 1
ATOM 1339 N N . LEU A 1 169 ? 4.419 5.405 -9.279 1.00 83.56 169 LEU A N 1
ATOM 1340 C CA . LEU A 1 169 ? 4.609 4.600 -8.070 1.00 83.56 169 LEU A CA 1
ATOM 1341 C C . LEU A 1 169 ? 4.660 5.466 -6.807 1.00 83.56 169 LEU A C 1
ATOM 1343 O O . LEU A 1 169 ? 3.988 5.150 -5.826 1.00 83.56 169 LEU A O 1
ATOM 1347 N N . ALA A 1 170 ? 5.399 6.577 -6.831 1.00 88.75 170 ALA A N 1
ATOM 1348 C CA . ALA A 1 170 ? 5.490 7.492 -5.696 1.00 88.75 170 ALA A CA 1
ATOM 1349 C C . ALA A 1 170 ? 4.124 8.099 -5.338 1.00 88.75 170 ALA A C 1
ATOM 1351 O O . ALA A 1 170 ? 3.729 8.084 -4.171 1.00 88.75 170 ALA A O 1
ATOM 1352 N N . ILE A 1 171 ? 3.366 8.569 -6.334 1.00 90.44 171 ILE A N 1
ATOM 1353 C CA . ILE A 1 171 ? 2.011 9.105 -6.136 1.00 90.44 171 ILE A CA 1
ATOM 1354 C C . ILE A 1 171 ? 1.086 8.029 -5.557 1.00 90.44 171 ILE A C 1
ATOM 1356 O O . ILE A 1 171 ? 0.360 8.291 -4.596 1.00 90.44 171 ILE A O 1
ATOM 1360 N N . SER A 1 172 ? 1.146 6.807 -6.091 1.00 85.88 172 SER A N 1
ATOM 1361 C CA . SER A 1 172 ? 0.365 5.673 -5.591 1.00 85.88 172 SER A CA 1
ATOM 1362 C C . SER A 1 172 ? 0.699 5.348 -4.130 1.00 85.88 172 SER A C 1
ATOM 1364 O O . SER A 1 172 ? -0.210 5.135 -3.326 1.00 85.88 172 SER A O 1
ATOM 1366 N N . LEU A 1 173 ? 1.982 5.353 -3.752 1.00 88.69 173 LEU A N 1
ATOM 1367 C CA . LEU A 1 173 ? 2.421 5.130 -2.368 1.00 88.69 173 LEU A CA 1
ATOM 1368 C C . LEU A 1 173 ? 1.931 6.233 -1.423 1.00 88.69 173 LEU A C 1
ATOM 1370 O O . LEU A 1 173 ? 1.437 5.930 -0.337 1.00 88.69 173 LEU A O 1
ATOM 1374 N N . ILE A 1 174 ? 2.006 7.499 -1.843 1.00 92.69 174 ILE A N 1
ATOM 1375 C CA . ILE A 1 174 ? 1.500 8.638 -1.062 1.00 92.69 174 ILE A CA 1
ATOM 1376 C C . ILE A 1 174 ? -0.009 8.502 -0.840 1.00 92.69 174 ILE A C 1
ATOM 1378 O O . ILE A 1 174 ? -0.490 8.646 0.286 1.00 92.69 174 ILE A O 1
ATOM 1382 N N . TRP A 1 175 ? -0.760 8.182 -1.895 1.00 90.62 175 TRP A N 1
ATOM 1383 C CA . TRP A 1 175 ? -2.211 8.025 -1.813 1.00 90.62 175 TRP A CA 1
ATOM 1384 C C . TRP A 1 175 ? -2.604 6.851 -0.911 1.00 90.62 175 TRP A C 1
ATOM 1386 O O . TRP A 1 175 ? -3.485 6.975 -0.054 1.00 90.62 175 TRP A O 1
ATOM 1396 N N . LYS A 1 176 ? -1.901 5.722 -1.052 1.00 89.44 176 LYS A N 1
ATOM 1397 C CA . LYS A 1 176 ? -2.043 4.540 -0.198 1.00 89.44 176 LYS A CA 1
ATOM 1398 C C . LYS A 1 176 ? -1.809 4.895 1.270 1.00 89.44 176 LYS A C 1
ATOM 1400 O O . LYS A 1 176 ? -2.649 4.588 2.120 1.00 89.44 176 LYS A O 1
ATOM 1405 N N . TYR A 1 177 ? -0.702 5.579 1.558 1.00 92.81 177 TYR A N 1
ATOM 1406 C CA . TYR A 1 177 ? -0.362 6.027 2.905 1.00 92.81 177 TYR A CA 1
ATOM 1407 C C . TYR A 1 177 ? -1.454 6.931 3.478 1.00 92.81 177 TYR A C 1
ATOM 1409 O O . TYR A 1 177 ? -1.915 6.695 4.592 1.00 92.81 177 TYR A O 1
ATOM 1417 N N . PHE A 1 178 ? -1.934 7.905 2.703 1.00 94.38 178 PHE A N 1
ATOM 1418 C CA . PHE A 1 178 ? -2.986 8.822 3.135 1.00 94.38 178 PHE A CA 1
ATOM 1419 C C . PHE A 1 178 ? -4.277 8.091 3.540 1.00 94.38 178 PHE A C 1
ATOM 1421 O O . PHE A 1 178 ? -4.800 8.326 4.632 1.00 94.38 178 PHE A O 1
ATOM 1428 N N . ILE A 1 179 ? -4.770 7.167 2.707 1.00 93.69 179 ILE A N 1
ATOM 1429 C CA . ILE A 1 179 ? -6.011 6.424 2.985 1.00 93.69 179 ILE A CA 1
ATOM 1430 C C . ILE A 1 179 ? -5.860 5.532 4.215 1.00 93.69 179 ILE A C 1
ATOM 1432 O O . ILE A 1 179 ? -6.697 5.575 5.122 1.00 93.69 179 ILE A O 1
ATOM 1436 N N . PHE A 1 180 ? -4.799 4.728 4.274 1.00 92.94 180 PHE A N 1
ATOM 1437 C CA . PHE A 1 180 ? -4.627 3.797 5.385 1.00 92.94 180 PHE A CA 1
ATOM 1438 C C . PHE A 1 180 ? -4.294 4.512 6.697 1.00 92.94 180 PHE A C 1
ATOM 1440 O O . PHE A 1 180 ? -4.732 4.069 7.761 1.00 92.94 180 PHE A O 1
ATOM 1447 N N . TRP A 1 181 ? -3.610 5.655 6.635 1.00 93.62 181 TRP A N 1
ATOM 1448 C CA . TRP A 1 181 ? -3.401 6.513 7.796 1.00 93.62 181 TRP A CA 1
ATOM 1449 C C . TRP A 1 181 ? -4.723 7.070 8.330 1.00 93.62 181 TRP A C 1
ATOM 1451 O O . TRP A 1 181 ? -5.008 6.943 9.524 1.00 93.62 181 TRP A O 1
ATOM 1461 N N . LYS A 1 182 ? -5.582 7.598 7.449 1.00 94.25 182 LYS A N 1
ATOM 1462 C CA . LYS A 1 182 ? -6.930 8.059 7.819 1.00 94.25 182 LYS A CA 1
ATOM 1463 C C . LYS A 1 182 ? -7.779 6.937 8.418 1.00 94.25 182 LYS A C 1
ATOM 1465 O O . LYS A 1 182 ? -8.465 7.154 9.417 1.00 94.25 182 LYS A O 1
ATOM 1470 N N . MET A 1 183 ? -7.684 5.721 7.879 1.00 94.25 183 MET A N 1
ATOM 1471 C CA . MET A 1 183 ? -8.351 4.555 8.464 1.00 94.25 183 MET A CA 1
ATOM 1472 C C . MET A 1 183 ? -7.792 4.229 9.857 1.00 94.25 183 MET A C 1
ATOM 1474 O O . MET A 1 183 ? -8.555 3.970 10.788 1.00 94.25 183 MET A O 1
ATOM 1478 N N . ALA A 1 184 ? -6.474 4.293 10.054 1.00 93.94 184 ALA A N 1
ATOM 1479 C CA . ALA A 1 184 ? -5.861 4.070 11.361 1.00 93.94 184 ALA A CA 1
ATOM 1480 C C . ALA A 1 184 ? -6.279 5.127 12.405 1.00 93.94 184 ALA A C 1
ATOM 1482 O O . ALA A 1 184 ? -6.462 4.783 13.581 1.00 93.94 184 ALA A O 1
ATOM 1483 N N . GLU A 1 185 ? -6.452 6.388 11.996 1.00 94.69 185 GLU A N 1
ATOM 1484 C CA . GLU A 1 185 ? -7.005 7.465 12.830 1.00 94.69 185 GLU A CA 1
ATOM 1485 C C . GLU A 1 185 ? -8.464 7.195 13.212 1.00 94.69 185 GLU A C 1
ATOM 1487 O O . GLU A 1 185 ? -8.793 7.234 14.401 1.00 94.69 185 GLU A O 1
ATOM 1492 N N . TYR A 1 186 ? -9.306 6.823 12.244 1.00 95.88 186 TYR A N 1
ATOM 1493 C CA . TYR A 1 186 ? -10.691 6.402 12.485 1.00 95.88 186 TYR A CA 1
ATOM 1494 C C . TYR A 1 186 ? -10.768 5.286 13.541 1.00 95.88 186 TYR A C 1
ATOM 1496 O O . TYR A 1 186 ? -11.485 5.400 14.540 1.00 95.88 186 TYR A O 1
ATOM 1504 N N . LEU A 1 187 ? -9.946 4.241 13.397 1.00 95.69 187 L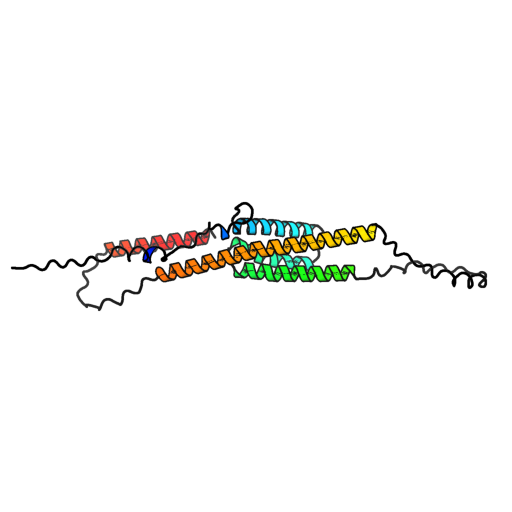EU A N 1
ATOM 1505 C CA . LEU A 1 187 ? -9.902 3.131 14.354 1.00 95.69 187 LEU A CA 1
ATOM 1506 C C . LEU A 1 187 ? -9.401 3.560 15.741 1.00 95.69 187 LEU A C 1
ATOM 1508 O O . LEU A 1 187 ? -9.848 3.025 16.761 1.00 95.69 187 LEU A O 1
ATOM 1512 N N . LYS A 1 188 ? -8.471 4.518 15.807 1.00 95.94 188 LYS A N 1
ATOM 1513 C CA . LYS A 1 188 ? -7.975 5.079 17.073 1.00 95.94 188 LYS A CA 1
ATOM 1514 C C . LYS A 1 188 ? -9.080 5.843 17.801 1.00 95.94 188 LYS A C 1
ATOM 1516 O O . LYS A 1 188 ? -9.252 5.638 19.005 1.00 95.94 188 LYS A O 1
ATOM 1521 N N . ASP A 1 189 ? -9.821 6.683 17.090 1.00 95.06 189 ASP A N 1
ATOM 1522 C CA . ASP A 1 189 ? -10.902 7.488 17.659 1.00 95.06 189 ASP A CA 1
ATOM 1523 C C . ASP A 1 189 ? -12.075 6.613 18.113 1.00 95.06 189 ASP A C 1
ATOM 1525 O O . ASP A 1 189 ? -12.536 6.756 19.250 1.00 95.06 189 ASP A O 1
ATOM 1529 N N . ARG A 1 190 ? -12.461 5.614 17.309 1.00 94.88 190 ARG A N 1
ATOM 1530 C CA . ARG A 1 190 ? -13.468 4.612 17.693 1.00 94.88 190 ARG A CA 1
ATOM 1531 C C . ARG A 1 190 ? -13.091 3.902 18.993 1.00 94.88 190 ARG A C 1
ATOM 1533 O O . ARG A 1 190 ? -13.896 3.819 19.920 1.00 94.88 190 ARG A O 1
ATOM 1540 N N . LYS A 1 191 ? -11.843 3.426 19.108 1.00 94.56 191 LYS A N 1
ATOM 1541 C CA . LYS A 1 191 ? -11.355 2.755 20.328 1.00 94.56 191 LYS A CA 1
ATOM 1542 C C . LYS A 1 191 ? -11.371 3.676 21.547 1.00 94.56 191 LYS A C 1
ATOM 1544 O O . LYS A 1 191 ? -11.730 3.225 22.634 1.00 94.56 191 LYS A O 1
ATOM 1549 N N . LYS A 1 192 ? -10.988 4.948 21.392 1.00 93.94 192 LYS A N 1
ATOM 1550 C CA . LYS A 1 192 ? -11.058 5.934 22.483 1.00 93.94 192 LYS A CA 1
ATOM 1551 C C . LYS A 1 192 ? -12.493 6.129 22.960 1.00 93.94 192 LYS A C 1
ATOM 1553 O O . LYS A 1 192 ? -12.729 6.107 24.162 1.00 93.94 192 LYS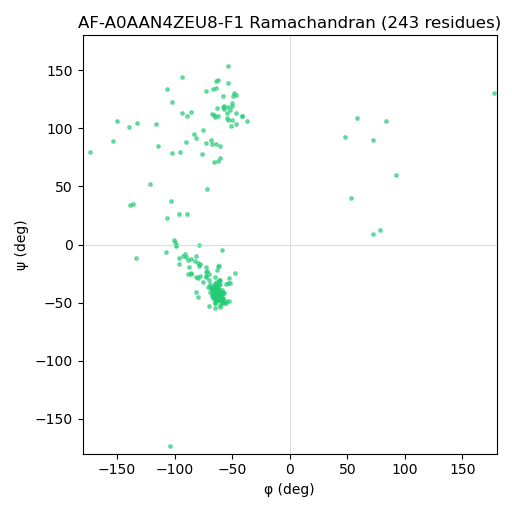 A O 1
ATOM 1558 N N . ALA A 1 193 ? -13.439 6.257 22.038 1.00 92.31 193 ALA A N 1
ATOM 1559 C CA . ALA A 1 193 ? -14.836 6.452 22.391 1.00 92.31 193 ALA A CA 1
ATOM 1560 C C . ALA A 1 193 ? -15.453 5.238 23.090 1.00 92.31 193 ALA A C 1
ATOM 1562 O O . ALA A 1 193 ? -16.149 5.413 24.087 1.00 92.31 193 ALA A O 1
ATOM 1563 N N . ILE A 1 194 ? -15.127 4.017 22.650 1.00 91.94 194 ILE A N 1
ATOM 1564 C CA . ILE A 1 194 ? -15.544 2.785 23.339 1.00 91.94 194 ILE A CA 1
ATOM 1565 C C . ILE A 1 194 ? -14.992 2.751 24.771 1.00 91.94 194 ILE A C 1
ATOM 1567 O O . ILE A 1 194 ? -15.726 2.433 25.705 1.00 91.94 194 ILE A O 1
ATOM 1571 N N . LYS A 1 195 ? -13.715 3.110 24.971 1.00 92.50 195 LYS A N 1
ATOM 1572 C CA . LYS A 1 195 ? -13.112 3.176 26.315 1.00 92.50 195 LYS A CA 1
ATOM 1573 C C . LYS A 1 195 ? -13.801 4.211 27.203 1.00 92.50 195 LYS A C 1
ATOM 1575 O O . LYS A 1 195 ? -14.103 3.906 28.354 1.00 92.50 195 LYS A O 1
ATOM 1580 N N . SER A 1 196 ? -14.085 5.399 26.672 1.00 89.62 196 SER A N 1
ATOM 1581 C CA . SER A 1 196 ? -14.828 6.429 27.400 1.00 89.62 196 SER A CA 1
ATOM 1582 C C . SER A 1 196 ? -16.233 5.950 27.765 1.00 89.62 196 SER A C 1
ATOM 1584 O O . SER A 1 196 ? -16.630 6.088 28.915 1.00 89.62 196 SER A O 1
ATOM 1586 N N . ALA A 1 197 ? -16.955 5.322 26.834 1.00 87.44 197 ALA A N 1
ATOM 1587 C CA . ALA A 1 197 ? -18.292 4.786 27.084 1.00 87.44 197 ALA A CA 1
ATOM 1588 C C . ALA A 1 197 ? -18.293 3.700 28.175 1.00 87.44 197 ALA A C 1
ATOM 1590 O O . ALA A 1 197 ? -19.161 3.716 29.045 1.00 87.44 197 ALA A O 1
ATOM 1591 N N . ARG A 1 198 ? -17.295 2.802 28.184 1.00 88.81 198 ARG A N 1
ATOM 1592 C CA . ARG A 1 198 ? -17.134 1.795 29.250 1.00 88.81 198 ARG A CA 1
ATOM 1593 C C . ARG A 1 198 ? -16.899 2.437 30.618 1.00 88.81 198 ARG A C 1
ATOM 1595 O O . ARG A 1 198 ? -17.551 2.037 31.572 1.00 88.81 198 ARG A O 1
ATOM 1602 N N . LYS A 1 199 ? -16.056 3.472 30.692 1.00 88.44 199 LYS A N 1
ATOM 1603 C CA . LYS A 1 199 ? -15.751 4.185 31.946 1.00 88.44 199 LYS A CA 1
ATOM 1604 C C . LYS A 1 199 ? -16.985 4.825 32.599 1.00 88.44 199 LYS A C 1
ATOM 1606 O O . LYS A 1 199 ? -17.026 4.945 33.813 1.00 88.44 199 LYS A O 1
ATOM 1611 N N . TYR A 1 200 ? -17.976 5.247 31.811 1.00 82.25 200 TYR A N 1
ATOM 1612 C CA . TYR A 1 200 ? -19.239 5.783 32.342 1.00 82.25 200 TYR A CA 1
ATOM 1613 C C . TYR A 1 200 ? -20.293 4.707 32.622 1.00 82.25 200 TYR A C 1
ATOM 1615 O O . TYR A 1 200 ? -21.250 4.981 33.340 1.00 82.25 200 TYR A O 1
ATOM 1623 N N . ARG A 1 201 ? -20.154 3.517 32.019 1.00 80.50 201 ARG A N 1
ATOM 1624 C CA . ARG A 1 201 ? -21.075 2.392 32.218 1.00 80.50 201 ARG A CA 1
ATOM 1625 C C . ARG A 1 201 ? -20.714 1.557 33.436 1.00 80.50 201 ARG A C 1
ATOM 1627 O O . ARG A 1 201 ? -21.610 0.918 33.973 1.00 80.50 201 ARG A O 1
ATOM 1634 N N . GLU A 1 202 ? -19.448 1.556 33.855 1.00 77.12 202 GLU A N 1
ATOM 1635 C CA . GLU A 1 202 ? -19.065 1.009 35.154 1.00 77.12 202 GLU A CA 1
ATOM 1636 C C . GLU A 1 202 ? -19.926 1.712 36.207 1.00 77.12 202 GLU A C 1
ATOM 1638 O O . GLU A 1 202 ? -19.782 2.929 36.379 1.00 77.12 202 GLU A O 1
ATOM 1643 N N . PRO A 1 203 ? -20.894 1.005 36.827 1.00 64.19 203 PRO A N 1
ATOM 1644 C CA . PRO A 1 203 ? -21.718 1.607 37.850 1.00 64.19 203 PRO A CA 1
ATOM 1645 C C . PRO A 1 203 ? -20.728 2.093 38.887 1.00 64.19 203 PRO A C 1
ATOM 1647 O O . PRO A 1 203 ? -19.940 1.293 39.391 1.00 64.19 203 PRO A O 1
ATOM 1650 N N . THR A 1 204 ? -20.709 3.406 39.133 1.00 61.84 204 THR A N 1
ATOM 1651 C CA . THR A 1 204 ? -20.035 3.981 40.289 1.00 61.84 204 THR A CA 1
ATOM 1652 C C . THR A 1 204 ? -20.479 3.101 41.430 1.00 61.84 204 THR A C 1
ATOM 1654 O O . THR A 1 204 ? -21.665 3.146 41.757 1.00 61.84 204 THR A O 1
ATOM 1657 N N . HIS A 1 205 ? -19.598 2.198 41.881 1.00 57.47 205 HIS A N 1
ATOM 1658 C CA . HIS A 1 205 ? -19.914 1.212 42.897 1.00 57.47 205 HIS A CA 1
ATOM 1659 C C . HIS A 1 205 ? -20.543 2.043 43.992 1.00 57.47 205 HIS A C 1
ATOM 1661 O O . HIS A 1 205 ? -19.870 2.904 44.564 1.00 57.47 205 HIS A O 1
ATOM 1667 N N . ILE A 1 206 ? -21.865 1.910 44.123 1.00 58.81 206 ILE A N 1
ATOM 1668 C CA . ILE A 1 206 ? -22.646 2.662 45.085 1.00 58.81 206 ILE A CA 1
ATOM 1669 C C . ILE A 1 206 ? -21.917 2.344 46.366 1.00 58.81 206 ILE A C 1
ATOM 1671 O O . ILE A 1 206 ? -21.811 1.161 46.702 1.00 58.81 206 ILE A O 1
ATOM 1675 N N . ALA A 1 207 ? -21.289 3.376 46.945 1.00 61.66 207 ALA A N 1
ATOM 1676 C CA . ALA A 1 207 ? -20.580 3.291 48.204 1.00 61.66 207 ALA A CA 1
ATOM 1677 C C . ALA A 1 207 ? -21.464 2.426 49.077 1.00 61.66 207 ALA A C 1
ATOM 1679 O O . ALA A 1 207 ? -22.617 2.799 49.299 1.00 61.66 207 ALA A O 1
ATOM 1680 N N . SER A 1 208 ? -20.975 1.213 49.348 1.00 62.09 208 SER A N 1
ATOM 1681 C CA . SER A 1 208 ? -21.752 0.109 49.891 1.00 62.09 208 SER A CA 1
ATOM 1682 C C . SER A 1 208 ? -22.662 0.686 50.953 1.00 62.09 208 SER A C 1
ATOM 1684 O O . SER A 1 208 ? -22.154 1.188 51.960 1.00 62.09 208 SER A O 1
ATOM 1686 N N . ALA A 1 209 ? -23.969 0.713 50.667 1.00 61.50 209 ALA A N 1
ATOM 1687 C CA . ALA A 1 209 ? -24.945 1.147 51.644 1.00 61.50 209 ALA A CA 1
ATOM 1688 C C . ALA A 1 209 ? -24.612 0.383 52.932 1.00 61.50 209 ALA A C 1
ATOM 1690 O O . ALA A 1 209 ? -24.326 -0.821 52.842 1.00 61.50 209 ALA A O 1
ATOM 1691 N N . PRO A 1 210 ? -24.512 1.072 54.083 1.00 63.72 210 PRO A N 1
ATOM 1692 C CA . PRO A 1 210 ? -24.177 0.414 55.333 1.00 63.72 210 PRO A CA 1
ATOM 1693 C C . PRO A 1 210 ? -25.091 -0.799 55.471 1.00 63.72 210 PRO A C 1
ATOM 1695 O O . PRO A 1 210 ? -26.296 -0.696 55.243 1.00 63.72 210 PRO A O 1
ATOM 1698 N N . LYS A 1 211 ? -24.480 -1.961 55.723 1.00 61.16 211 LYS A N 1
ATOM 1699 C CA . LYS A 1 211 ? -25.182 -3.218 55.968 1.00 61.16 211 LYS A CA 1
ATOM 1700 C C . LYS A 1 211 ? -26.051 -3.029 57.209 1.00 61.16 211 LYS A C 1
ATOM 1702 O O . LYS A 1 211 ? -25.621 -3.358 58.308 1.00 61.16 211 LYS A O 1
ATOM 1707 N N . ASP A 1 212 ? -27.251 -2.492 57.039 1.00 60.44 212 ASP A N 1
ATOM 1708 C CA . ASP A 1 212 ? -28.299 -2.658 58.028 1.00 60.44 212 ASP A CA 1
ATOM 1709 C C . ASP A 1 212 ? -28.812 -4.085 57.873 1.00 60.44 212 ASP A C 1
ATOM 1711 O O . ASP A 1 212 ? -29.568 -4.452 56.974 1.00 60.44 212 ASP A O 1
ATOM 1715 N N . GLU A 1 213 ? -28.276 -4.908 58.760 1.00 59.28 213 GLU A N 1
ATOM 1716 C CA . GLU A 1 213 ? -28.610 -6.286 59.054 1.00 59.28 213 GLU A CA 1
ATOM 1717 C C . GLU A 1 213 ? -30.057 -6.359 59.575 1.00 59.28 213 GLU A C 1
ATOM 1719 O O . GLU A 1 213 ? -30.309 -6.533 60.764 1.00 59.28 213 GLU A O 1
ATOM 1724 N N . ARG A 1 214 ? -31.051 -6.154 58.702 1.00 56.91 214 ARG A N 1
ATOM 1725 C CA . ARG A 1 214 ? -32.459 -6.404 59.037 1.00 56.91 214 ARG A CA 1
ATOM 1726 C C . ARG A 1 214 ? -33.162 -7.200 57.953 1.00 56.91 214 ARG A C 1
ATOM 1728 O O . ARG A 1 214 ? -33.543 -6.678 56.914 1.00 56.91 214 ARG A O 1
ATOM 1735 N N . SER A 1 215 ? -33.350 -8.475 58.300 1.00 57.97 215 SER A N 1
ATOM 1736 C CA . SER A 1 215 ? -34.426 -9.370 57.867 1.00 57.97 215 SER A CA 1
ATOM 1737 C C . SER A 1 215 ? -34.698 -9.389 56.366 1.00 57.97 215 SER A C 1
ATOM 1739 O O . SER A 1 215 ? -35.530 -8.638 55.864 1.00 57.97 215 SER A O 1
ATOM 1741 N N . HIS A 1 216 ? -34.049 -10.330 55.679 1.00 50.88 216 HIS A N 1
ATOM 1742 C CA . HIS A 1 216 ? -34.477 -10.808 54.370 1.00 50.88 216 HIS A CA 1
ATOM 1743 C C . HIS A 1 216 ? -35.963 -11.212 54.425 1.00 50.88 216 HIS A C 1
ATOM 1745 O O . HIS A 1 216 ? -36.288 -12.176 55.123 1.00 50.88 216 HIS A O 1
ATOM 1751 N N . PRO A 1 217 ? -36.877 -10.539 53.700 1.00 57.41 217 PRO A N 1
ATOM 1752 C CA . PRO A 1 217 ? -38.103 -11.205 53.302 1.00 57.41 217 PRO A CA 1
ATOM 1753 C C . PRO A 1 217 ? -37.700 -12.356 52.374 1.00 57.41 217 PRO A C 1
ATOM 1755 O O . PRO A 1 217 ? -36.836 -12.189 51.510 1.00 57.41 217 PRO A O 1
ATOM 1758 N N . ALA A 1 218 ? -38.277 -13.535 52.595 1.00 59.56 218 ALA A N 1
ATOM 1759 C CA . ALA A 1 218 ? -38.120 -14.674 51.707 1.00 59.56 218 ALA A CA 1
ATOM 1760 C C . ALA A 1 218 ? -38.509 -14.239 50.286 1.00 59.56 218 ALA A C 1
ATOM 1762 O O . ALA A 1 218 ? -39.679 -13.984 50.007 1.00 59.56 218 ALA A O 1
ATOM 1763 N N . TYR A 1 219 ? -37.508 -14.081 49.421 1.00 57.72 219 TYR A N 1
ATOM 1764 C CA . TYR A 1 219 ? -37.709 -13.834 48.000 1.00 57.72 219 TYR A CA 1
ATOM 1765 C C . TYR A 1 219 ? -38.415 -15.067 47.435 1.00 57.72 219 TYR A C 1
ATOM 1767 O O . TYR A 1 219 ? -37.894 -16.179 47.528 1.00 57.72 219 TYR A O 1
ATOM 1775 N N . GLY A 1 220 ? -39.633 -14.878 46.931 1.00 62.12 220 GLY A N 1
ATOM 1776 C CA . GLY A 1 220 ? -40.415 -15.957 46.342 1.00 62.12 220 GLY A CA 1
ATOM 1777 C C . GLY A 1 220 ? -39.696 -16.533 45.125 1.00 62.12 220 GLY A C 1
ATOM 1778 O O . GLY A 1 220 ? -39.105 -15.791 44.338 1.00 62.12 220 GLY A O 1
ATOM 1779 N N . GLU A 1 221 ? -39.773 -17.854 44.954 1.00 69.62 221 GLU A N 1
ATOM 1780 C CA . GLU A 1 221 ? -39.154 -18.618 43.855 1.00 69.62 221 GLU A CA 1
ATOM 1781 C C . GLU A 1 221 ? -39.403 -18.009 42.457 1.00 69.62 221 GLU A C 1
ATOM 1783 O O . GLU A 1 221 ? -38.578 -18.164 41.557 1.00 69.62 221 GLU A O 1
ATOM 1788 N N . SER A 1 222 ? -40.479 -17.231 42.282 1.00 70.06 222 SER A N 1
ATOM 1789 C CA . SER A 1 222 ? -40.813 -16.559 41.022 1.00 70.06 222 SER A CA 1
ATOM 1790 C C . SER A 1 222 ? -39.796 -15.505 40.570 1.00 70.06 222 SER A C 1
ATOM 1792 O O . SER A 1 222 ? -39.617 -15.309 39.368 1.00 70.06 222 SER A O 1
ATOM 1794 N N . GLU A 1 223 ? -39.123 -14.809 41.490 1.00 68.69 223 GLU A N 1
ATOM 1795 C CA . GLU A 1 223 ? -38.151 -13.770 41.109 1.00 68.69 223 GLU A CA 1
ATOM 1796 C C . GLU A 1 223 ? -36.789 -14.368 40.728 1.00 68.69 223 GLU A C 1
ATOM 1798 O O . GLU A 1 223 ? -36.106 -13.833 39.850 1.00 68.69 223 GLU A O 1
ATOM 1803 N N . MET A 1 224 ? -36.431 -15.529 41.292 1.00 74.44 224 MET A N 1
ATOM 1804 C CA . MET A 1 224 ? -35.260 -16.288 40.838 1.00 74.44 224 MET A CA 1
ATOM 1805 C C . MET A 1 224 ? -35.468 -16.873 39.438 1.00 74.44 224 MET A C 1
ATOM 1807 O O . MET A 1 224 ? -34.544 -16.841 38.625 1.00 74.44 224 MET A O 1
ATOM 1811 N N . GLU A 1 225 ? -36.677 -17.339 39.114 1.00 80.94 225 GLU A N 1
ATOM 1812 C CA . GLU A 1 225 ? -36.976 -17.855 37.773 1.00 80.94 225 GLU A CA 1
ATOM 1813 C C . GLU A 1 225 ? -36.904 -16.750 36.700 1.00 80.94 225 GLU A C 1
ATOM 1815 O O . GLU A 1 225 ? -36.384 -16.963 35.600 1.00 80.94 225 GLU A O 1
ATOM 1820 N N . ALA A 1 226 ? -37.363 -15.538 37.030 1.00 78.31 226 ALA A N 1
ATOM 1821 C CA . ALA A 1 226 ? -37.262 -14.387 36.137 1.00 78.31 226 ALA A CA 1
ATOM 1822 C C . ALA A 1 226 ? -35.801 -13.962 35.907 1.00 78.31 226 ALA A C 1
ATOM 1824 O O . ALA A 1 226 ? -35.413 -13.687 34.769 1.00 78.31 226 ALA A O 1
ATOM 1825 N N . ALA A 1 227 ? -34.974 -13.959 36.957 1.00 79.88 227 ALA A N 1
ATOM 1826 C CA . ALA A 1 227 ? -33.550 -13.654 36.838 1.00 79.88 227 ALA A CA 1
ATOM 1827 C C . ALA A 1 227 ? -32.808 -14.696 35.983 1.00 79.88 227 ALA A C 1
ATOM 1829 O O . ALA A 1 227 ? -31.993 -14.325 35.134 1.00 79.88 227 ALA A O 1
ATOM 1830 N N . GLN A 1 228 ? -33.140 -15.982 36.136 1.00 85.75 228 GLN A N 1
ATOM 1831 C CA . GLN A 1 228 ? -32.521 -17.054 35.358 1.00 85.75 228 GLN A CA 1
ATOM 1832 C C . GLN A 1 228 ? -32.855 -16.947 33.861 1.00 85.75 228 GLN A C 1
ATOM 1834 O O . GLN A 1 228 ? -31.959 -17.047 33.023 1.00 85.75 228 GLN A O 1
ATOM 1839 N N . LYS A 1 229 ? -34.109 -16.621 33.509 1.00 86.38 229 LYS A N 1
ATOM 1840 C CA . LYS A 1 229 ? -34.513 -16.402 32.105 1.00 86.38 229 LYS A CA 1
ATOM 1841 C C . LYS A 1 229 ? -33.762 -15.252 31.430 1.00 86.38 229 LYS A C 1
ATOM 1843 O O . LYS A 1 229 ? -33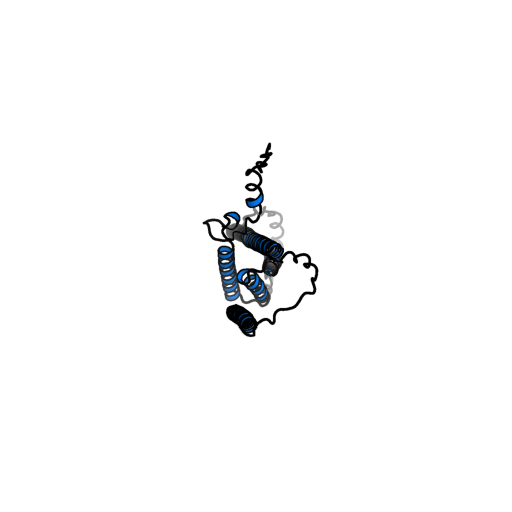.485 -15.325 30.233 1.00 86.38 229 LYS A O 1
ATOM 1848 N N . VAL A 1 230 ? -33.413 -14.198 32.169 1.00 83.94 230 VAL A N 1
ATOM 1849 C CA . VAL A 1 230 ? -32.635 -13.071 31.623 1.00 83.94 230 VAL A CA 1
ATOM 1850 C C . VAL A 1 230 ? -31.183 -13.477 31.351 1.00 83.94 230 VAL A C 1
ATOM 1852 O O . VAL A 1 230 ? -30.614 -13.058 30.340 1.00 83.94 230 VAL A O 1
ATOM 1855 N N . ILE A 1 231 ? -30.598 -14.319 32.208 1.00 84.81 231 ILE A N 1
ATOM 1856 C CA . ILE A 1 231 ? -29.237 -14.848 32.027 1.00 84.81 231 ILE A CA 1
ATOM 1857 C C . ILE A 1 231 ? -29.179 -15.766 30.799 1.00 84.81 231 ILE A C 1
ATOM 1859 O O . ILE A 1 231 ? -28.309 -15.590 29.943 1.00 84.81 231 ILE A O 1
ATOM 1863 N N . ASP A 1 232 ? -30.142 -16.677 30.655 1.00 84.31 232 ASP A N 1
ATOM 1864 C CA . ASP A 1 232 ? -30.192 -17.599 29.515 1.00 84.31 232 ASP A CA 1
ATOM 1865 C C . ASP A 1 232 ? -30.408 -16.856 28.183 1.00 84.31 232 ASP A C 1
ATOM 1867 O O . ASP A 1 232 ? -29.770 -17.174 27.174 1.00 84.31 232 ASP A O 1
ATOM 1871 N N . TYR A 1 233 ? -31.231 -15.800 28.180 1.00 80.81 233 TYR A N 1
ATOM 1872 C CA . TYR A 1 233 ? -31.421 -14.955 26.997 1.00 80.81 233 TYR A CA 1
ATOM 1873 C C . TYR A 1 233 ? -30.123 -14.248 26.579 1.00 80.81 233 TYR A C 1
ATOM 1875 O O . TYR A 1 233 ? -29.792 -14.220 25.390 1.00 80.81 233 TYR A O 1
ATOM 1883 N N . HIS A 1 234 ? -29.356 -13.722 27.540 1.00 79.44 234 HIS A N 1
ATOM 1884 C CA . HIS A 1 234 ? -28.080 -13.065 27.251 1.00 79.44 234 HIS A CA 1
ATOM 1885 C C . HIS A 1 234 ? -27.029 -14.032 26.691 1.00 79.44 234 HIS A C 1
ATOM 1887 O O . HIS A 1 234 ? -26.383 -13.695 25.697 1.00 79.44 234 HIS A O 1
ATOM 1893 N N . ASN A 1 235 ? -26.925 -15.240 27.250 1.00 79.75 235 ASN A N 1
ATOM 1894 C CA . ASN A 1 235 ? -25.982 -16.255 26.772 1.00 79.75 235 ASN A CA 1
ATOM 1895 C C . ASN A 1 235 ? -26.320 -16.741 25.352 1.00 79.75 235 ASN A C 1
ATOM 1897 O O . ASN A 1 235 ? -25.418 -16.974 24.549 1.00 79.75 235 ASN A O 1
ATOM 1901 N N . SER A 1 236 ? -27.607 -16.839 24.998 1.00 75.56 236 SER A N 1
ATOM 1902 C CA . SER A 1 236 ? -28.012 -17.243 23.641 1.00 75.56 236 SER A CA 1
ATOM 1903 C C . SER A 1 236 ? -27.622 -16.219 22.561 1.00 75.56 236 SER A C 1
ATOM 1905 O O . SER A 1 236 ? -27.207 -16.593 21.463 1.00 75.56 236 SER A O 1
ATOM 1907 N N . HIS A 1 237 ? -27.682 -14.919 22.873 1.00 66.19 237 HIS A N 1
ATOM 1908 C CA . HIS A 1 237 ? -27.330 -13.856 21.922 1.00 66.19 237 HIS A CA 1
ATOM 1909 C C . HIS A 1 237 ? -25.822 -13.708 21.714 1.00 66.19 237 HIS A C 1
ATOM 1911 O O . HIS A 1 237 ? -25.392 -13.381 20.608 1.00 66.19 237 HIS A O 1
ATOM 1917 N N . GLU A 1 238 ? -25.013 -13.974 22.740 1.00 65.94 238 GLU A N 1
ATOM 1918 C CA . GLU A 1 238 ? -23.552 -13.877 22.633 1.00 65.94 238 GLU A CA 1
ATOM 1919 C C . GLU A 1 238 ? -22.979 -14.984 21.729 1.00 65.94 238 GLU A C 1
ATOM 1921 O O . GLU A 1 238 ? -22.181 -14.697 20.837 1.00 65.94 238 GLU A O 1
ATOM 1926 N N . VAL A 1 239 ? -23.502 -16.212 21.841 1.00 65.44 239 VAL A N 1
ATOM 1927 C CA . VAL A 1 239 ? -23.126 -17.350 20.977 1.00 65.44 239 VAL A CA 1
ATOM 1928 C C . VAL A 1 239 ? -23.498 -17.106 19.510 1.00 65.44 239 VAL A C 1
ATOM 1930 O O . VAL A 1 239 ? -22.776 -17.508 18.599 1.00 65.44 239 VAL A O 1
ATOM 1933 N N . THR A 1 240 ? -24.604 -16.405 19.249 1.00 58.38 240 THR A N 1
ATOM 1934 C CA . THR A 1 240 ? -25.053 -16.157 17.870 1.00 58.38 240 THR A CA 1
ATOM 1935 C C . THR A 1 240 ? -24.162 -15.141 17.144 1.00 58.38 240 THR A C 1
ATOM 1937 O O . THR A 1 240 ? -24.015 -15.216 15.924 1.00 58.38 240 THR A O 1
ATOM 1940 N N . MET A 1 241 ? -23.530 -14.210 17.870 1.00 52.78 241 MET A N 1
ATOM 1941 C CA . MET A 1 241 ? -22.598 -13.254 17.263 1.00 52.78 241 MET A CA 1
ATOM 1942 C C . MET A 1 241 ? -21.219 -13.850 16.966 1.00 52.78 241 MET A C 1
ATOM 1944 O O . MET A 1 241 ? -20.598 -13.402 16.008 1.00 52.78 241 MET A O 1
ATOM 1948 N N . GLU A 1 242 ? -20.767 -14.871 17.699 1.00 55.25 242 GLU A N 1
ATOM 1949 C CA . GLU A 1 242 ? -19.509 -15.568 17.378 1.00 55.25 242 GLU A CA 1
ATOM 1950 C C . GLU A 1 242 ? -19.618 -16.471 16.139 1.00 55.25 242 GLU A C 1
ATOM 1952 O O . GLU A 1 242 ? -18.630 -16.671 15.441 1.00 55.25 242 GLU A O 1
ATOM 1957 N N . ILE A 1 243 ? -20.811 -16.982 15.815 1.00 55.69 243 ILE A N 1
ATOM 1958 C CA . ILE A 1 243 ? -21.026 -17.844 14.634 1.00 55.69 243 ILE A CA 1
ATOM 1959 C C . ILE A 1 243 ? -21.110 -17.027 13.327 1.00 55.69 243 ILE A C 1
ATOM 1961 O O . ILE A 1 243 ? -20.942 -17.572 12.237 1.00 55.69 243 ILE A O 1
ATOM 1965 N N . LEU A 1 244 ? -21.358 -15.716 13.415 1.00 46.19 244 LEU A N 1
ATOM 1966 C CA . LEU A 1 244 ? -21.515 -14.821 12.259 1.00 46.19 244 LEU A CA 1
ATOM 1967 C C . LEU A 1 244 ? -20.263 -13.986 11.932 1.00 46.19 244 LEU A C 1
ATOM 1969 O O . LEU A 1 244 ? -20.316 -13.149 11.026 1.00 46.19 244 LEU A O 1
ATOM 1973 N N . THR A 1 245 ? -19.156 -14.203 12.643 1.00 49.84 245 THR A N 1
ATOM 1974 C CA . THR A 1 245 ? -17.851 -13.551 12.422 1.00 49.84 245 THR A CA 1
ATOM 1975 C C . THR A 1 245 ? -16.808 -14.528 11.922 1.00 49.84 245 THR A C 1
ATOM 1977 O O . THR A 1 245 ? -16.049 -14.135 11.007 1.00 49.84 245 THR A O 1
#